Protein 7TAL (pdb70)

Structure (mmCIF, N/CA/C/O backbone):
data_7TAL
#
_entry.id   7TAL
#
_cell.length_a   40.142
_cell.length_b   50.768
_cell.length_c   87.263
_cell.angle_alpha   90.000
_cell.angle_beta   90.000
_cell.angle_gamma   90.000
#
_symmetry.space_group_name_H-M   'P 21 21 21'
#
loop_
_entity.id
_entity.type
_entity.pdbx_description
1 polymer 'D4_deltaDARP LOV2-DARPin fusion'
2 non-polymer 'FLAVIN MONONUCLEOTIDE'
3 non-polymer 'MAGNESIUM ION'
4 water water
#
loop_
_atom_site.group_PDB
_atom_site.id
_atom_site.type_symbol
_atom_site.label_atom_id
_atom_site.label_alt_id
_atom_site.label_comp_id
_atom_site.label_asym_id
_atom_site.label_entity_id
_atom_site.label_seq_id
_atom_site.pdbx_PDB_ins_code
_atom_site.Cartn_x
_atom_site.Cartn_y
_atom_site.Cartn_z
_atom_site.occupancy
_atom_site.B_iso_or_equiv
_atom_site.auth_seq_id
_atom_site.auth_comp_id
_atom_site.auth_asym_id
_atom_site.auth_atom_id
_atom_site.pdbx_PDB_model_num
ATOM 1 N N . GLY A 1 1 ? -21.401 7.507 14.010 1.00 71.47 398 GLY A N 1
ATOM 2 C CA . GLY A 1 1 ? -20.423 6.607 14.716 1.00 81.41 398 GLY A CA 1
ATOM 3 C C . GLY A 1 1 ? -19.049 6.597 14.044 1.00 57.71 398 GLY A C 1
ATOM 4 O O . GLY A 1 1 ? -18.883 7.118 12.938 1.00 39.79 398 GLY A O 1
ATOM 5 N N . PRO A 1 2 ? -18.020 6.011 14.701 1.00 49.53 399 PRO A N 1
ATOM 6 C CA . PRO A 1 2 ? -16.692 5.852 14.103 1.00 39.22 399 PRO A CA 1
ATOM 7 C C . PRO A 1 2 ? -16.755 4.883 12.914 1.00 33.92 399 PRO A C 1
ATOM 8 O O . PRO A 1 2 ? -15.874 4.957 12.077 1.00 36.21 399 PRO A O 1
ATOM 12 N N . GLY A 1 3 ? -17.802 4.038 12.886 1.00 31.36 400 GLY A N 1
ATOM 13 C CA . GLY A 1 3 ? -18.050 3.033 11.837 1.00 35.85 400 GLY A CA 1
ATOM 14 C C . GLY A 1 3 ? -19.006 3.481 10.742 1.00 34.62 400 GLY A C 1
ATOM 15 O O . GLY A 1 3 ? -19.223 2.701 9.815 1.00 29.04 400 GLY A O 1
ATOM 16 N N . SER A 1 4 ? -19.534 4.702 10.765 1.00 29.65 401 SER A N 1
ATOM 17 C CA . SER A 1 4 ? -20.617 5.148 9.843 1.00 30.77 401 SER A CA 1
ATOM 18 C C . SER A 1 4 ? -20.128 5.108 8.384 1.00 27.27 401 SER A C 1
ATOM 19 O O . SER A 1 4 ? -20.915 4.677 7.433 1.00 25.20 401 SER A O 1
ATOM 22 N N . GLY A 1 5 ? -18.858 5.489 8.173 1.00 24.57 402 GLY A N 1
ATOM 23 C CA . GLY A 1 5 ? -18.277 5.451 6.824 1.00 23.50 402 GLY A CA 1
ATOM 24 C C . GLY A 1 5 ? -18.228 4.024 6.279 1.00 15.49 402 GLY A C 1
ATOM 25 O O . GLY A 1 5 ? -18.539 3.781 5.114 1.00 19.03 402 GLY A O 1
ATOM 26 N N . PHE A 1 6 ? -17.844 3.071 7.094 0.50 13.01 403 PHE A N 1
ATOM 27 C CA . PHE A 1 6 ? -17.784 1.632 6.737 0.50 12.80 403 PHE A CA 1
ATOM 28 C C . PHE A 1 6 ? -19.182 1.050 6.479 0.50 16.54 403 PHE A C 1
ATOM 29 O O . PHE A 1 6 ? -19.354 0.396 5.394 0.50 17.19 403 PHE A O 1
ATOM 37 N N A LEU A 1 7 ? -17.502 2.866 7.981 0.50 32.81 404 LEU A N 1
ATOM 38 N N B LEU A 1 7 ? -20.065 1.539 7.298 0.50 16.49 404 LEU A N 1
ATOM 39 C CA A LEU A 1 7 ? -17.262 1.637 7.187 0.50 25.00 404 LEU A CA 1
ATOM 40 C CA B LEU A 1 7 ? -21.479 1.095 7.042 0.50 17.07 404 LEU A CA 1
ATOM 41 C C A LEU A 1 7 ? -18.565 0.896 6.920 0.50 26.28 404 LEU A C 1
ATOM 42 C C B LEU A 1 7 ? -22.007 1.712 5.739 0.50 16.72 404 LEU A C 1
ATOM 43 O O A LEU A 1 7 ? -18.869 0.535 5.745 0.50 23.93 404 LEU A O 1
ATOM 44 O O B LEU A 1 7 ? -22.727 1.006 5.012 0.50 16.38 404 LEU A O 1
ATOM 53 N N A ALA A 1 8 ? -19.321 0.666 7.987 0.50 27.83 405 ALA A N 1
ATOM 54 N N B ALA A 1 8 ? -21.753 3.000 5.472 0.50 17.29 405 ALA A N 1
ATOM 55 C CA A ALA A 1 8 ? -20.491 -0.228 7.957 0.50 26.46 405 ALA A CA 1
ATOM 56 C CA B ALA A 1 8 ? -22.215 3.626 4.199 0.50 18.78 405 ALA A CA 1
ATOM 57 C C A ALA A 1 8 ? -20.890 -0.385 6.489 0.50 18.18 405 ALA A C 1
ATOM 58 C C B ALA A 1 8 ? -21.677 2.858 2.979 0.50 15.36 405 ALA A C 1
ATOM 59 O O A ALA A 1 8 ? -20.736 -1.474 5.981 0.50 19.53 405 ALA A O 1
ATOM 60 O O B ALA A 1 8 ? -22.375 2.779 1.953 0.50 17.60 405 ALA A O 1
ATOM 63 N N A ALA A 1 9 ? -21.342 0.691 5.817 0.50 19.17 406 ALA A N 1
ATOM 64 N N B ALA A 1 9 ? -20.453 2.314 3.069 0.50 14.23 406 ALA A N 1
ATOM 65 C CA A ALA A 1 9 ? -21.895 0.608 4.446 0.50 20.26 406 ALA A CA 1
ATOM 66 C CA B ALA A 1 9 ? -19.813 1.546 1.984 0.50 14.49 406 ALA A CA 1
ATOM 67 C C A ALA A 1 9 ? -20.890 -0.072 3.522 0.50 16.97 406 ALA A C 1
ATOM 68 C C B ALA A 1 9 ? -20.299 0.090 1.969 0.50 15.50 406 ALA A C 1
ATOM 69 O O A ALA A 1 9 ? -21.303 -0.962 2.779 0.50 20.61 406 ALA A O 1
ATOM 70 O O B ALA A 1 9 ? -19.821 -0.651 1.097 0.50 15.35 406 ALA A O 1
ATOM 73 N N A ALA A 1 10 ? -19.620 0.350 3.557 0.50 16.03 407 ALA A N 1
ATOM 74 N N B ALA A 1 10 ? -21.185 -0.307 2.890 0.50 15.00 407 ALA A N 1
ATOM 75 C CA A ALA A 1 10 ? -18.542 -0.169 2.679 0.50 17.31 407 ALA A CA 1
ATOM 76 C CA B ALA A 1 10 ? -21.717 -1.698 2.995 0.50 15.40 407 ALA A CA 1
ATOM 77 C C A ALA A 1 10 ? -18.179 -1.590 3.085 0.50 19.53 407 ALA A C 1
ATOM 78 C C B ALA A 1 10 ? -20.562 -2.702 3.191 0.50 11.74 407 ALA A C 1
ATOM 79 O O A ALA A 1 10 ? -17.832 -2.365 2.201 0.50 21.49 407 ALA A O 1
ATOM 80 O O B ALA A 1 10 ? -20.623 -3.874 2.739 0.50 12.61 407 ALA A O 1
ATOM 83 N N A LEU A 1 11 ? -18.197 -1.908 4.387 0.50 15.14 408 LEU A N 1
ATOM 84 N N B LEU A 1 11 ? -19.518 -2.314 3.907 0.50 10.36 408 LEU A N 1
ATOM 85 C CA A LEU A 1 11 ? -17.577 -3.184 4.844 0.50 14.91 408 LEU A CA 1
ATOM 86 C CA B LEU A 1 11 ? -18.356 -3.230 3.963 0.50 11.06 408 LEU A CA 1
ATOM 87 C C A LEU A 1 11 ? -18.561 -4.389 5.014 0.50 13.66 408 LEU A C 1
ATOM 88 C C B LEU A 1 11 ? -18.718 -4.441 4.793 0.50 11.15 408 LEU A C 1
ATOM 89 O O A LEU A 1 11 ? -18.128 -5.516 4.841 0.50 13.98 408 LEU A O 1
ATOM 90 O O B LEU A 1 11 ? -18.044 -5.469 4.790 0.50 10.89 408 LEU A O 1
ATOM 99 N N . GLU A 1 12 ? -19.792 -4.310 5.533 1.00 12.25 409 GLU A N 1
ATOM 100 C CA . GLU A 1 12 ? -20.225 -5.479 6.419 1.00 13.44 409 GLU A CA 1
ATOM 101 C C . GLU A 1 12 ? -20.704 -6.680 5.624 1.00 13.69 409 GLU A C 1
ATOM 102 O O . GLU A 1 12 ? -20.872 -7.789 6.266 1.00 17.97 409 GLU A O 1
ATOM 108 N N . ARG A 1 13 ? -20.966 -6.453 4.324 1.00 16.04 410 ARG A N 1
ATOM 109 C CA . ARG A 1 13 ? -21.392 -7.481 3.402 1.00 16.97 410 ARG A CA 1
ATOM 110 C C . ARG A 1 13 ? -20.244 -8.212 2.715 1.00 15.85 410 ARG A C 1
ATOM 111 O O . ARG A 1 13 ? -20.529 -9.215 1.959 1.00 20.56 410 ARG A O 1
ATOM 119 N N . ILE A 1 14 ? -19.002 -7.826 2.945 1.00 15.23 411 ILE A N 1
ATOM 120 C CA . ILE A 1 14 ? -17.826 -8.645 2.547 1.00 14.78 411 ILE A CA 1
ATOM 121 C C . ILE A 1 14 ? -17.879 -9.930 3.325 1.00 14.99 411 ILE A C 1
ATOM 122 O O . ILE A 1 14 ? -17.932 -9.833 4.561 1.00 15.52 411 ILE A O 1
ATOM 127 N N . GLU A 1 15 ? -17.887 -11.064 2.634 1.00 15.56 412 GLU A N 1
ATOM 128 C CA . GLU A 1 15 ? -18.185 -12.351 3.266 1.00 16.11 412 GLU A CA 1
ATOM 129 C C . GLU A 1 15 ? -16.854 -12.868 3.749 1.00 15.16 412 GLU A C 1
ATOM 130 O O . GLU A 1 15 ? -16.311 -13.864 3.217 1.00 15.14 412 GLU A O 1
ATOM 136 N N . LYS A 1 16 ? -16.316 -12.201 4.753 1.00 12.95 413 LYS A N 1
ATOM 137 C CA . LYS A 1 16 ? -15.089 -12.596 5.456 1.00 12.65 413 LYS A CA 1
ATOM 138 C C . LYS A 1 16 ? -15.341 -12.320 6.917 1.00 10.94 413 LYS A C 1
ATOM 139 O O . LYS A 1 16 ? -16.141 -11.439 7.231 1.00 13.33 413 LYS A O 1
ATOM 145 N N . ASN A 1 17 ? -14.571 -12.946 7.806 1.00 10.53 414 ASN A N 1
ATOM 146 C CA . ASN A 1 17 ? -14.683 -12.658 9.256 1.00 12.92 414 ASN A CA 1
ATOM 147 C C . ASN A 1 17 ? -13.705 -11.571 9.643 1.00 13.24 414 ASN A C 1
ATOM 148 O O . ASN A 1 17 ? -12.489 -11.766 9.483 1.00 14.12 414 ASN A O 1
ATOM 153 N N . PHE A 1 18 ? -14.199 -10.410 10.007 1.00 12.87 415 PHE A N 1
ATOM 154 C CA . PHE A 1 18 ? -13.294 -9.337 10.434 1.00 12.16 415 PHE A CA 1
ATOM 155 C C . PHE A 1 18 ? -14.016 -8.366 11.344 1.00 13.14 415 PHE A C 1
ATOM 156 O O . PHE A 1 18 ? -15.278 -8.294 11.336 1.00 13.04 415 PHE A O 1
ATOM 164 N N . VAL A 1 19 ? -13.223 -7.615 12.112 1.00 12.82 416 VAL A N 1
ATOM 165 C CA . VAL A 1 19 ? -13.671 -6.442 12.873 1.00 12.75 416 VAL A CA 1
ATOM 166 C C . VAL A 1 19 ? -12.703 -5.308 12.578 1.00 12.43 416 VAL A C 1
ATOM 167 O O . VAL A 1 19 ? -11.529 -5.537 12.140 1.00 14.33 416 VAL A O 1
ATOM 171 N N A ILE A 1 20 ? -13.155 -4.053 12.762 0.43 12.24 417 ILE A N 1
ATOM 172 N N B ILE A 1 20 ? -13.176 -4.128 12.890 0.57 13.73 417 ILE A N 1
ATOM 173 C CA A ILE A 1 20 ? -12.333 -2.800 12.697 0.43 10.75 417 ILE A CA 1
ATOM 174 C CA B ILE A 1 20 ? -12.358 -2.905 12.843 0.57 13.45 417 ILE A CA 1
ATOM 175 C C A ILE A 1 20 ? -12.447 -2.121 14.066 0.43 10.55 417 ILE A C 1
ATOM 176 C C B ILE A 1 20 ? -12.466 -2.366 14.249 0.57 13.83 417 ILE A C 1
ATOM 177 O O A ILE A 1 20 ? -13.575 -1.842 14.498 0.43 8.42 417 ILE A O 1
ATOM 178 O O B ILE A 1 20 ? -13.593 -2.462 14.854 0.57 12.30 417 ILE A O 1
ATOM 187 N N . THR A 1 21 ? -11.331 -1.921 14.766 1.00 11.51 418 THR A N 1
ATOM 188 C CA . THR A 1 21 ? -11.315 -1.270 16.080 1.00 12.67 418 THR A CA 1
ATOM 189 C C . THR A 1 21 ? -10.747 0.134 15.921 1.00 11.55 418 THR A C 1
ATOM 190 O O . THR A 1 21 ? -10.067 0.428 14.938 1.00 12.97 418 THR A O 1
ATOM 194 N N . ASP A 1 22 ? -11.086 0.988 16.912 1.00 13.10 419 ASP A N 1
ATOM 195 C CA . ASP A 1 22 ? -10.650 2.384 16.945 1.00 14.03 419 ASP A CA 1
ATOM 196 C C . ASP A 1 22 ? -9.744 2.604 18.153 1.00 12.98 419 ASP A C 1
ATOM 197 O O . ASP A 1 22 ? -10.235 2.737 19.291 1.00 14.95 419 ASP A O 1
ATOM 202 N N . PRO A 1 23 ? -8.416 2.579 17.910 1.00 14.08 420 PRO A N 1
ATOM 203 C CA . PRO A 1 23 ? -7.484 2.691 19.039 1.00 16.74 420 PRO A CA 1
ATOM 204 C C . PRO A 1 23 ? -7.429 4.103 19.647 1.00 20.54 420 PRO A C 1
ATOM 205 O O . PRO A 1 23 ? -6.738 4.295 20.619 1.00 21.84 420 PRO A O 1
ATOM 209 N N . ARG A 1 24 ? -8.136 5.048 19.049 1.00 19.60 421 ARG A N 1
ATOM 210 C CA . ARG A 1 24 ? -8.154 6.450 19.523 1.00 22.22 421 ARG A CA 1
ATOM 211 C C . ARG A 1 24 ? -9.329 6.634 20.493 1.00 25.69 421 ARG A C 1
ATOM 212 O O . ARG A 1 24 ? -9.509 7.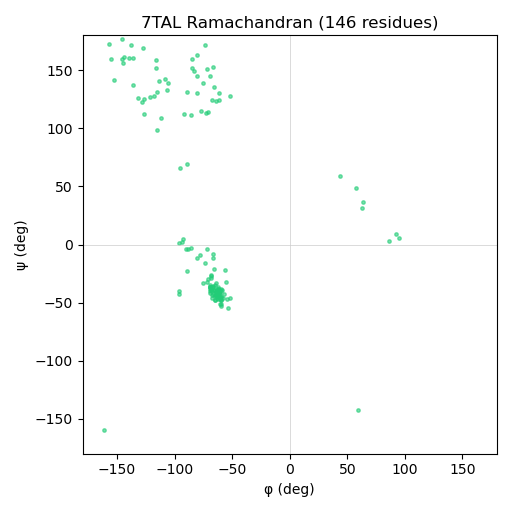752 20.957 1.00 34.30 421 ARG A O 1
ATOM 220 N N . LEU A 1 25 ? -10.070 5.582 20.840 1.00 21.15 422 LEU A N 1
ATOM 221 C CA . LEU A 1 25 ? -11.131 5.569 21.868 1.00 21.20 422 LEU A CA 1
ATOM 222 C C . LEU A 1 25 ? -10.759 4.644 23.023 1.00 21.46 422 LEU A C 1
ATOM 223 O O . LEU A 1 25 ? -9.990 3.707 22.844 1.00 19.85 422 LEU A O 1
ATOM 228 N N . PRO A 1 26 ? -11.359 4.815 24.225 1.00 26.61 423 PRO A N 1
ATOM 229 C CA . PRO A 1 26 ? -11.017 3.936 25.334 1.00 30.44 423 PRO A CA 1
ATOM 230 C C . PRO A 1 26 ? -11.108 2.437 25.029 1.00 27.37 423 PRO A C 1
ATOM 231 O O . PRO A 1 26 ? -12.206 1.930 24.788 1.00 22.74 423 PRO A O 1
ATOM 235 N N . ASP A 1 27 ? -9.996 1.779 25.350 1.00 20.24 424 ASP A N 1
ATOM 236 C CA . ASP A 1 27 ? -9.925 0.312 25.333 1.00 17.19 424 ASP A CA 1
ATOM 237 C C . ASP A 1 27 ? -10.159 -0.176 23.898 1.00 14.74 424 ASP A C 1
ATOM 238 O O . ASP A 1 27 ? -10.522 -1.350 23.783 1.00 15.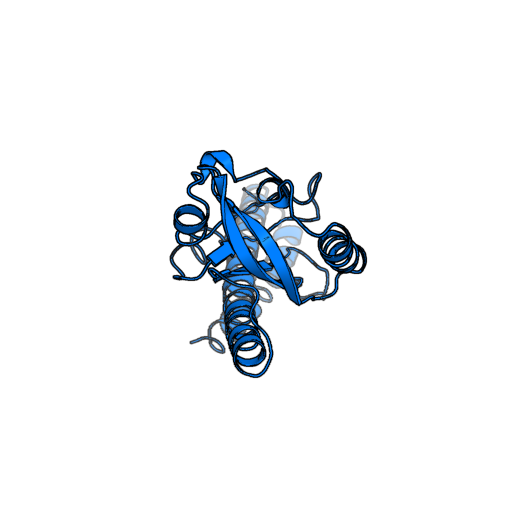76 424 ASP A O 1
ATOM 243 N N . ASN A 1 28 ? -9.765 0.577 22.859 1.00 14.70 425 ASN A N 1
ATOM 244 C CA . ASN A 1 28 ? -9.684 0.072 21.439 1.00 13.70 425 ASN A CA 1
ATOM 245 C C . ASN A 1 28 ? -10.913 -0.768 21.081 1.00 13.58 425 ASN A C 1
ATOM 246 O O . ASN A 1 28 ? -10.797 -1.959 20.745 1.00 14.42 425 ASN A O 1
ATOM 251 N N . PRO A 1 29 ? -12.121 -0.191 21.174 1.00 13.77 426 PRO A N 1
ATOM 252 C CA . PRO A 1 29 ? -13.353 -0.945 20.961 1.00 14.43 426 PRO A CA 1
ATOM 253 C C . PRO A 1 29 ? -13.533 -1.302 19.480 1.00 11.19 426 PRO A C 1
ATOM 254 O O . PRO A 1 29 ? -13.142 -0.594 18.582 1.00 12.14 426 PRO A O 1
ATOM 258 N N . ILE A 1 30 ? -14.212 -2.422 19.313 1.00 12.34 427 ILE A N 1
ATOM 259 C CA . ILE A 1 30 ? -14.777 -2.762 17.982 1.00 12.71 427 ILE A CA 1
ATOM 260 C C . ILE A 1 30 ? -15.776 -1.684 17.568 1.00 12.76 427 ILE A C 1
ATOM 261 O O . ILE A 1 30 ? -16.715 -1.474 18.348 1.00 13.92 427 ILE A O 1
ATOM 266 N N . ILE A 1 31 ? -15.559 -1.074 16.392 1.00 12.19 428 ILE A N 1
ATOM 267 C CA . ILE A 1 31 ? -16.501 -0.074 15.842 1.00 13.01 428 ILE A CA 1
ATOM 268 C C . ILE A 1 31 ? -17.197 -0.615 14.591 1.00 13.39 428 ILE A C 1
ATOM 269 O O . ILE A 1 31 ? -18.127 0.084 14.090 1.00 15.74 428 ILE A O 1
ATOM 274 N N A PHE A 1 32 ? -16.717 -1.728 14.038 0.50 12.41 429 PHE A N 1
ATOM 275 N N B PHE A 1 32 ? -16.856 -1.824 14.139 0.50 11.74 429 PHE A N 1
ATOM 276 C CA A PHE A 1 32 ? -17.466 -2.442 12.985 0.50 14.16 429 PHE A CA 1
ATOM 277 C CA B PHE A 1 32 ? -17.420 -2.343 12.868 0.50 13.21 429 PHE A CA 1
ATOM 278 C C A PHE A 1 32 ? -17.180 -3.921 13.119 0.50 12.95 429 PHE A C 1
ATOM 279 C C B PHE A 1 32 ? -17.163 -3.850 12.923 0.50 12.59 429 PHE A C 1
ATOM 280 O O A PHE A 1 32 ? -16.022 -4.372 13.396 0.50 12.64 429 PHE A O 1
ATOM 281 O O B PHE A 1 32 ? -16.009 -4.243 13.178 0.50 11.88 429 PHE A O 1
ATOM 296 N N . ALA A 1 33 ? -18.181 -4.690 12.753 1.00 17.27 430 ALA A N 1
ATOM 297 C CA . ALA A 1 33 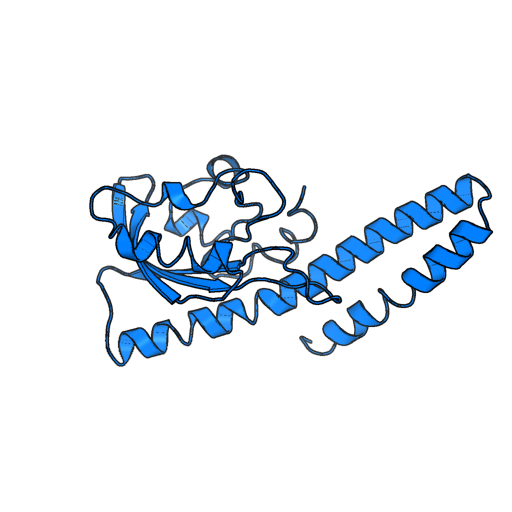? -18.004 -6.130 12.680 1.00 16.96 430 ALA A CA 1
ATOM 298 C C . ALA A 1 33 ? -18.719 -6.666 11.447 1.00 18.36 430 ALA A C 1
ATOM 299 O O . ALA A 1 33 ? -19.858 -6.227 11.136 1.00 25.11 430 ALA A O 1
ATOM 301 N N . SER A 1 34 ? -18.051 -7.533 10.671 1.00 16.99 431 SER A N 1
ATOM 302 C CA . SER A 1 34 ? -18.706 -8.089 9.469 1.00 15.64 431 SER A CA 1
ATOM 303 C C . SER A 1 34 ? -19.872 -8.974 9.861 1.00 16.86 431 SER A C 1
ATOM 304 O O . SER A 1 34 ? -19.854 -9.588 10.886 1.00 14.68 431 SER A O 1
ATOM 307 N N . ASP A 1 35 ? -20.861 -9.089 8.980 1.00 15.70 432 ASP A N 1
ATOM 308 C CA . ASP A 1 35 ? -21.946 -10.082 9.200 1.00 17.16 432 ASP A CA 1
ATOM 309 C C . ASP A 1 35 ? -21.349 -11.452 9.464 1.00 15.02 432 ASP A C 1
ATOM 310 O O . ASP A 1 35 ? -21.824 -12.228 10.335 1.00 16.49 432 ASP A O 1
ATOM 315 N N A SER A 1 36 ? -20.331 -11.847 8.711 0.50 14.76 433 SER A N 1
ATOM 316 N N B SER A 1 36 ? -20.320 -11.830 8.721 0.50 14.88 433 SER A N 1
ATOM 317 C CA A SER A 1 36 ? -19.781 -13.204 8.921 0.50 14.77 433 SER A CA 1
ATOM 318 C CA B SER A 1 36 ? -19.745 -13.176 8.916 0.50 15.16 433 SER A CA 1
ATOM 319 C C A SER A 1 36 ? -19.195 -13.388 10.330 0.50 17.39 433 SER A C 1
ATOM 320 C C B SER A 1 36 ? -19.180 -13.389 10.326 0.50 17.82 433 SER A C 1
ATOM 321 O O A SER A 1 36 ? -19.298 -14.459 10.905 0.50 17.00 433 SER A O 1
ATOM 322 O O B SER A 1 36 ? -19.237 -14.482 10.875 0.50 17.05 433 SER A O 1
ATOM 327 N N . PHE A 1 37 ? -18.484 -12.401 10.851 1.00 16.34 434 PHE A N 1
ATOM 328 C CA . PHE A 1 37 ? -17.966 -12.468 12.245 1.00 17.45 434 PHE A CA 1
ATOM 329 C C . PHE A 1 37 ? -19.060 -12.790 13.274 1.00 16.51 434 PHE A C 1
ATOM 330 O O . PHE A 1 37 ? -18.838 -13.576 14.204 1.00 15.18 434 PHE A O 1
ATOM 338 N N . LEU A 1 38 ? -20.198 -12.117 13.165 1.00 17.17 435 LEU A N 1
ATOM 339 C CA . LEU A 1 38 ? -21.290 -12.354 14.125 1.00 16.23 435 LEU A CA 1
ATOM 340 C C . LEU A 1 38 ? -21.787 -13.805 14.018 1.00 15.65 435 LEU A C 1
ATOM 341 O O . LEU A 1 38 ? -22.112 -14.376 15.022 1.00 16.12 435 LEU A O 1
ATOM 346 N N . GLN A 1 39 ? -21.857 -14.360 12.816 1.00 15.63 436 GLN A N 1
ATOM 347 C CA . GLN A 1 39 ? -22.323 -15.759 12.670 1.00 18.55 436 GLN A CA 1
ATOM 348 C C . GLN A 1 39 ? -21.293 -16.716 13.293 1.00 20.69 436 GLN A C 1
ATOM 349 O O . GLN A 1 39 ? -21.703 -17.653 13.950 1.00 20.63 436 GLN A O 1
ATOM 355 N N . LEU A 1 40 ? -20.002 -16.494 13.045 1.00 19.30 437 LEU A N 1
ATOM 356 C CA . LEU A 1 40 ? -18.897 -17.280 13.652 1.00 23.68 437 LEU A CA 1
ATOM 357 C C . LEU A 1 40 ? -19.031 -17.282 15.184 1.00 24.34 437 LEU A C 1
ATOM 358 O O . LEU A 1 40 ? -19.057 -18.360 15.838 1.00 24.27 437 LEU A O 1
ATOM 363 N N . THR A 1 41 ? -19.110 -16.102 15.769 1.00 19.23 438 THR A N 1
ATOM 364 C CA . THR A 1 41 ? -18.938 -15.963 17.238 1.00 19.57 438 THR A CA 1
ATOM 365 C C . THR A 1 41 ? -20.257 -16.177 17.984 1.00 17.24 438 THR A C 1
ATOM 366 O O . THR A 1 41 ? -20.244 -16.476 19.199 1.00 18.24 438 THR A O 1
ATOM 370 N N A GLU A 1 42 ? -21.329 -15.966 17.207 0.50 16.36 439 GLU A N 1
ATOM 371 N N B GLU A 1 42 ? -21.400 -16.127 17.297 0.50 17.82 439 GLU A N 1
ATOM 372 C CA A GLU A 1 42 ? -22.769 -16.116 17.552 0.50 15.69 439 GLU A CA 1
ATOM 373 C CA B GLU A 1 42 ? -22.769 -16.250 17.892 0.50 18.83 439 GLU A CA 1
ATOM 374 C C A GLU A 1 42 ? -23.232 -14.988 18.485 0.50 17.43 439 GLU A C 1
ATOM 375 C C B GLU A 1 42 ? -23.109 -15.075 18.812 0.50 18.93 439 GLU A C 1
ATOM 376 O O A GLU A 1 42 ? -24.344 -15.071 19.016 0.50 14.85 439 GLU A O 1
ATOM 377 O O B GLU A 1 42 ? -24.008 -15.282 19.715 0.50 16.56 439 GLU A O 1
ATOM 388 N N . TYR A 1 43 ? -22.460 -13.910 18.613 1.00 17.40 440 TYR A N 1
ATOM 389 C CA . TYR A 1 43 ? -22.905 -12.643 19.230 1.00 18.17 440 TYR A CA 1
ATOM 390 C C . TYR A 1 43 ? -23.625 -11.776 18.193 1.00 17.31 440 TYR A C 1
ATOM 391 O O . TYR A 1 43 ? -23.391 -11.832 16.981 1.00 19.14 440 TYR A O 1
ATOM 400 N N . SER A 1 44 ? -24.496 -10.888 18.679 1.00 20.70 441 SER A N 1
ATOM 401 C CA . SER A 1 44 ? -25.216 -9.889 17.861 1.00 21.47 441 SER A CA 1
ATOM 402 C C . SER A 1 44 ? -24.333 -8.646 17.678 1.00 18.98 441 SER A C 1
ATOM 403 O O . SER A 1 44 ? -23.425 -8.385 18.542 1.00 20.28 441 SER A O 1
ATOM 406 N N . ARG A 1 45 ? -24.624 -7.851 16.654 1.00 18.57 442 ARG A N 1
ATOM 407 C CA . ARG A 1 45 ? -23.868 -6.599 16.443 1.00 19.81 442 ARG A CA 1
ATOM 408 C C . ARG A 1 45 ? -24.003 -5.754 17.706 1.00 19.44 442 ARG A C 1
ATOM 409 O O . ARG A 1 45 ? -23.056 -5.137 18.088 1.00 19.55 442 ARG A O 1
ATOM 417 N N . GLU A 1 46 ? -25.194 -5.667 18.310 1.00 18.93 443 GLU A N 1
ATOM 418 C CA . GLU A 1 46 ? -25.380 -4.745 19.451 1.00 18.51 443 GLU A CA 1
ATOM 419 C C . GLU A 1 46 ? -24.600 -5.210 20.682 1.00 19.25 443 GLU A C 1
ATOM 420 O O . GLU A 1 46 ? -24.179 -4.362 21.464 1.00 22.15 443 GLU A O 1
ATOM 426 N N . GLU A 1 47 ? -24.369 -6.510 20.840 1.00 19.29 444 GLU A N 1
ATOM 427 C CA . GLU A 1 47 ? -23.569 -7.066 21.961 1.00 21.11 444 GLU A CA 1
ATOM 428 C C . GLU A 1 47 ? -22.088 -6.717 21.774 1.00 19.92 444 GLU A C 1
ATOM 429 O O . GLU A 1 47 ? -21.378 -6.646 22.790 1.00 24.09 444 GLU A O 1
ATOM 435 N N . ILE A 1 48 ? -21.628 -6.573 20.525 1.00 18.27 445 ILE A N 1
ATOM 436 C CA . ILE A 1 48 ? -20.176 -6.426 20.184 1.00 19.17 445 ILE A CA 1
ATOM 437 C C . ILE A 1 48 ? -19.766 -4.960 20.033 1.00 15.09 445 ILE A C 1
ATOM 438 O O . ILE A 1 48 ? -18.646 -4.593 20.449 1.00 14.71 445 ILE A O 1
ATOM 443 N N . LEU A 1 49 ? -20.556 -4.106 19.376 1.00 13.93 446 LEU A N 1
ATOM 444 C CA . LEU A 1 49 ? -20.039 -2.776 19.014 1.00 14.36 446 LEU A CA 1
ATOM 445 C C . LEU A 1 49 ? -19.796 -1.993 20.304 1.00 15.55 446 LEU A C 1
ATOM 446 O O . LEU A 1 49 ? -20.685 -1.984 21.192 1.00 16.22 446 LEU A O 1
ATOM 451 N N . GLY A 1 50 ? -18.655 -1.331 20.357 1.00 13.87 447 GLY A N 1
ATOM 452 C CA . GLY A 1 50 ? -18.243 -0.549 21.522 1.00 16.61 447 GLY A CA 1
ATOM 453 C C . GLY A 1 50 ? -17.531 -1.388 22.568 1.00 18.29 447 GLY A C 1
ATOM 454 O O . GLY A 1 50 ? -17.210 -0.826 23.612 1.00 21.46 447 GLY A O 1
ATOM 455 N N . ARG A 1 51 ? -17.282 -2.666 22.351 1.00 16.96 448 ARG A N 1
ATOM 456 C CA . ARG A 1 51 ? -16.534 -3.508 23.330 1.00 17.06 448 ARG A CA 1
ATOM 457 C C . ARG A 1 51 ? -15.201 -3.992 22.688 1.00 14.25 448 ARG A C 1
ATOM 458 O O . ARG A 1 51 ? -15.053 -4.118 21.430 1.00 13.71 448 ARG A O 1
ATOM 466 N N . ASN A 1 52 ? -14.205 -4.229 23.514 1.00 13.98 449 ASN A N 1
ATOM 467 C CA . ASN A 1 52 ? -12.917 -4.810 23.115 1.00 13.24 449 ASN A CA 1
ATOM 468 C C . ASN A 1 52 ? -13.144 -6.266 22.721 1.00 12.37 449 ASN A C 1
ATOM 469 O O . ASN A 1 52 ? -13.937 -6.958 23.304 1.00 15.41 449 ASN A O 1
ATOM 474 N N . ALA A 1 53 ? -12.378 -6.693 21.719 1.00 11.98 450 ALA A N 1
ATOM 475 C CA . ALA A 1 53 ? -12.473 -8.085 21.183 1.00 11.54 450 ALA A CA 1
ATOM 476 C C . ALA A 1 53 ? -12.037 -9.178 22.158 1.00 13.04 450 ALA A C 1
ATOM 477 O O . ALA A 1 53 ? -12.208 -10.362 21.851 1.00 12.46 450 ALA A O 1
ATOM 479 N N . ARG A 1 54 ? -11.457 -8.829 23.321 1.00 12.36 451 ARG A N 1
ATOM 480 C CA . ARG A 1 54 ? -10.877 -9.855 24.196 1.00 12.34 451 ARG A CA 1
ATOM 481 C C . ARG A 1 54 ? -11.934 -10.788 24.786 1.00 12.29 451 ARG A C 1
ATOM 482 O O . ARG A 1 54 ? -11.552 -11.802 25.346 1.00 13.61 451 ARG A O 1
ATOM 490 N N . PHE A 1 55 ? -13.226 -10.440 24.657 1.00 13.72 452 PHE A N 1
ATOM 491 C CA . PHE A 1 55 ? -14.330 -11.287 25.148 1.00 14.23 452 PHE A CA 1
ATOM 492 C C . PHE A 1 55 ? -14.268 -12.705 24.528 1.00 14.12 452 PHE A C 1
ATOM 493 O O . PHE A 1 55 ? -14.846 -13.612 25.079 1.00 16.68 452 PHE A O 1
ATOM 501 N N . LEU A 1 56 ? -13.609 -12.880 23.391 1.00 12.77 453 LEU A N 1
ATOM 502 C CA . LEU A 1 56 ? -13.547 -14.184 22.709 1.00 13.38 453 LEU A CA 1
ATOM 503 C C . LEU A 1 56 ? -12.620 -15.150 23.458 1.00 12.73 453 LEU A C 1
ATOM 504 O O . LEU A 1 56 ? -12.663 -16.349 23.233 1.00 13.11 453 LEU A O 1
ATOM 509 N N . GLN A 1 57 ? -11.769 -14.666 24.358 1.00 13.00 454 GLN A N 1
ATOM 510 C CA . GLN A 1 57 ? -10.775 -15.510 25.005 1.00 12.19 454 GLN A CA 1
ATOM 511 C C . GLN A 1 57 ? -11.434 -16.286 26.149 1.00 13.51 454 GLN A C 1
ATOM 512 O O . GLN A 1 57 ? -12.532 -15.918 26.629 1.00 15.68 454 GLN A O 1
ATOM 518 N N . GLY A 1 58 ? -10.778 -17.339 26.619 1.00 12.87 455 GLY A N 1
ATOM 519 C CA . GLY A 1 58 ? -11.298 -18.185 27.701 1.00 14.03 455 GLY A CA 1
ATOM 520 C C . GLY A 1 58 ? -10.197 -19.009 28.358 1.00 15.43 455 GLY A C 1
ATOM 521 O O . GLY A 1 58 ? -8.994 -18.727 28.274 1.00 14.99 455 GLY A O 1
ATOM 522 N N . PRO A 1 59 ? -10.601 -20.098 29.030 1.00 18.18 456 PRO A N 1
ATOM 523 C CA . PRO A 1 59 ? -9.696 -20.766 29.944 1.00 18.73 456 PRO A CA 1
ATOM 524 C C . PRO A 1 59 ? -8.425 -21.355 29.340 1.00 17.22 456 PRO A C 1
ATOM 525 O O . PRO A 1 59 ? -7.403 -21.293 29.975 1.00 17.75 456 PRO A O 1
ATOM 529 N N . GLU A 1 60 ? -8.480 -21.903 28.132 1.00 15.31 457 GLU A N 1
ATOM 530 C CA . GLU A 1 60 ? -7.271 -22.522 27.530 1.00 15.07 457 GLU A CA 1
ATOM 531 C C . GLU A 1 60 ? -6.502 -21.537 26.647 1.00 13.58 457 GLU A C 1
ATOM 532 O O . GLU A 1 60 ? -5.450 -21.955 26.116 1.00 15.11 457 GLU A O 1
ATOM 538 N N . THR A 1 61 ? -6.939 -20.287 26.539 1.00 13.23 458 THR A N 1
ATOM 539 C CA . THR A 1 61 ? -6.221 -19.328 25.676 1.00 13.19 458 THR A CA 1
ATOM 540 C C . THR A 1 61 ? -4.798 -19.140 26.166 1.00 13.14 458 THR A C 1
ATOM 541 O O . THR A 1 61 ? -4.620 -18.840 27.348 1.00 15.18 458 THR A O 1
ATOM 545 N N . ASP A 1 62 ? -3.815 -19.235 25.284 1.00 12.63 459 ASP A N 1
ATOM 546 C CA . ASP A 1 62 ? -2.385 -19.031 25.615 1.00 12.65 459 ASP A CA 1
ATOM 547 C C . ASP A 1 62 ? -2.150 -17.532 25.849 1.00 13.09 459 ASP A C 1
ATOM 548 O O . ASP A 1 62 ? -2.217 -16.682 24.934 1.00 11.74 459 ASP A O 1
ATOM 553 N N . ARG A 1 63 ? -1.830 -17.193 27.092 1.00 12.26 460 ARG A N 1
ATOM 554 C CA . ARG A 1 63 ? -1.663 -15.786 27.489 1.00 13.59 460 ARG A CA 1
ATOM 555 C C . ARG A 1 63 ? -0.432 -15.180 26.837 1.00 13.01 460 ARG A C 1
ATOM 556 O O . ARG A 1 63 ? -0.443 -13.994 26.596 1.00 12.50 460 ARG A O 1
ATOM 564 N N . ALA A 1 64 ? 0.588 -15.957 26.498 1.00 11.92 461 ALA A N 1
ATOM 565 C CA . ALA A 1 64 ? 1.758 -15.439 25.792 1.00 12.22 461 ALA A CA 1
ATOM 566 C C . ALA A 1 64 ? 1.358 -15.064 24.372 1.00 12.14 461 ALA A C 1
ATOM 567 O O . ALA A 1 64 ? 1.860 -14.073 23.804 1.00 12.12 461 ALA A O 1
ATOM 569 N N . THR A 1 65 ? 0.467 -15.805 23.729 1.00 11.89 462 THR A N 1
ATOM 570 C CA . THR A 1 65 ? -0.039 -15.427 22.397 1.00 10.96 462 THR A CA 1
ATOM 571 C C . THR A 1 65 ? -0.823 -14.118 22.468 1.00 10.23 462 THR A C 1
ATOM 572 O O . THR A 1 65 ? -0.668 -13.223 21.619 1.00 11.56 462 THR A O 1
ATOM 576 N N . VAL A 1 66 ? -1.642 -14.010 23.487 1.00 11.07 463 VAL A N 1
ATOM 577 C CA . VAL A 1 66 ? -2.395 -12.745 23.695 1.00 10.86 463 VAL A CA 1
ATOM 578 C C . VAL A 1 66 ? -1.431 -11.580 23.872 1.00 11.65 463 VAL A C 1
ATOM 579 O O . VAL A 1 66 ? -1.697 -10.499 23.363 1.00 12.17 463 VAL A O 1
ATOM 583 N N . ARG A 1 67 ? -0.324 -11.775 24.598 1.00 12.06 464 ARG A N 1
ATOM 584 C CA . ARG A 1 67 ? 0.672 -10.719 24.786 1.00 12.80 464 ARG A CA 1
ATOM 585 C C . ARG A 1 67 ? 1.302 -10.334 23.457 1.00 11.55 464 ARG A C 1
ATOM 586 O O . ARG A 1 67 ? 1.623 -9.157 23.279 1.00 13.43 464 ARG A O 1
ATOM 594 N N A LYS A 1 68 ? 1.464 -11.244 22.513 0.50 11.97 465 LYS A N 1
ATOM 595 N N B LYS A 1 68 ? 1.500 -11.262 22.528 0.50 12.41 465 LYS A N 1
ATOM 596 C CA A LYS A 1 68 ? 2.026 -10.883 21.198 0.50 12.67 465 LYS A CA 1
ATOM 597 C CA B LYS A 1 68 ? 2.010 -10.922 21.183 0.50 13.49 465 LYS A CA 1
ATOM 598 C C A LYS A 1 68 ? 1.041 -9.966 20.471 0.50 11.79 465 LYS A C 1
ATOM 599 C C B LYS A 1 68 ? 1.037 -9.912 20.563 0.50 12.14 465 LYS A C 1
ATOM 600 O O A LYS A 1 68 ? 1.524 -9.140 19.683 0.50 11.36 465 LYS A O 1
ATOM 601 O O B LYS A 1 68 ? 1.502 -8.919 20.012 0.50 12.10 465 LYS A O 1
ATOM 612 N N . ILE A 1 69 ? -0.272 -10.142 20.685 1.00 11.75 466 ILE A N 1
ATOM 613 C CA . ILE A 1 69 ? -1.256 -9.216 20.076 1.00 11.41 466 ILE A CA 1
ATOM 614 C C . ILE A 1 69 ? -1.137 -7.856 20.764 1.00 10.26 466 ILE A C 1
ATOM 615 O O . ILE A 1 69 ? -1.126 -6.825 20.093 1.00 10.87 466 ILE A O 1
ATOM 620 N N A ARG A 1 70 ? -1.167 -7.875 22.096 0.50 11.30 467 ARG A N 1
ATOM 621 N N B ARG A 1 70 ? -1.150 -7.840 22.086 0.50 11.70 467 ARG A N 1
ATOM 622 C CA A ARG A 1 70 ? -1.005 -6.668 22.937 0.50 11.14 467 ARG A CA 1
ATOM 623 C CA B ARG A 1 70 ? -1.046 -6.549 22.790 0.50 11.33 467 ARG A CA 1
ATOM 624 C C A ARG A 1 70 ? 0.204 -5.851 22.469 0.50 10.66 467 ARG A C 1
ATOM 625 C C B ARG A 1 70 ? 0.223 -5.808 22.366 0.50 10.69 467 ARG A C 1
ATOM 626 O O A ARG A 1 70 ? 0.051 -4.629 22.318 0.50 12.27 467 ARG A O 1
ATOM 627 O O B ARG A 1 70 ? 0.150 -4.588 22.140 0.50 12.69 467 ARG A O 1
ATOM 642 N N . ASP A 1 71 ? 1.350 -6.506 22.264 1.00 11.77 468 ASP A N 1
ATOM 643 C CA . ASP A 1 71 ? 2.596 -5.816 21.909 1.00 12.69 468 ASP A CA 1
ATOM 644 C C . ASP A 1 71 ? 2.482 -5.267 20.506 1.00 12.62 468 ASP A C 1
ATOM 645 O O . ASP A 1 71 ? 2.983 -4.129 20.241 1.00 12.89 468 ASP A O 1
ATOM 650 N N . ALA A 1 72 ? 1.904 -6.022 19.582 1.00 12.46 469 ALA A N 1
ATOM 651 C CA . ALA A 1 72 ? 1.764 -5.507 18.188 1.00 12.33 469 ALA A CA 1
ATOM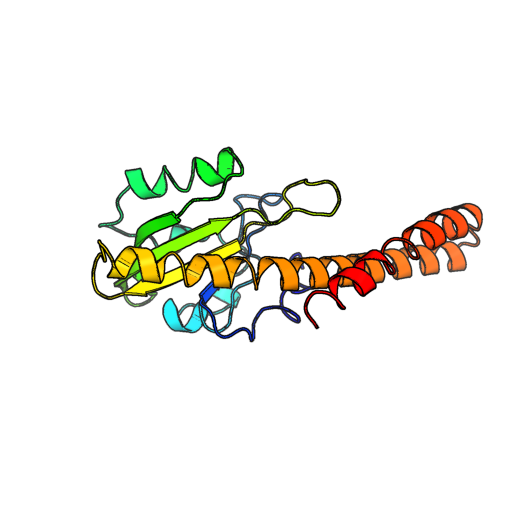 652 C C . ALA A 1 72 ? 0.877 -4.262 18.158 1.00 12.10 469 ALA A C 1
ATOM 653 O O . ALA A 1 72 ? 1.174 -3.293 17.455 1.00 14.28 469 ALA A O 1
ATOM 655 N N . ILE A 1 73 ? -0.184 -4.273 18.947 1.00 11.65 470 ILE A N 1
ATOM 656 C CA . ILE A 1 73 ? -1.094 -3.095 19.006 1.00 12.16 470 ILE A CA 1
ATOM 657 C C . ILE A 1 73 ? -0.323 -1.905 19.602 1.00 12.83 470 ILE A C 1
ATOM 658 O O . ILE A 1 73 ? -0.346 -0.799 19.036 1.00 13.71 470 ILE A O 1
ATOM 663 N N . ASP A 1 74 ? 0.372 -2.146 20.702 1.00 12.10 471 ASP A N 1
ATOM 664 C CA . ASP A 1 74 ? 1.118 -1.056 21.367 1.00 12.10 471 ASP A CA 1
ATOM 665 C C . ASP A 1 74 ? 2.193 -0.490 20.416 1.00 12.46 471 ASP A C 1
ATOM 666 O O . ASP A 1 74 ? 2.457 0.737 20.441 1.00 14.27 471 ASP A O 1
ATOM 671 N N . ASN A 1 75 ? 2.856 -1.384 19.688 1.00 11.72 472 ASN A N 1
ATOM 672 C CA . ASN A 1 75 ? 3.950 -1.038 18.752 1.00 13.73 472 ASN A CA 1
ATOM 673 C C . ASN A 1 75 ? 3.430 -0.529 17.412 1.00 13.75 472 ASN A C 1
ATOM 674 O O . ASN A 1 75 ? 4.214 -0.091 16.537 1.00 16.52 472 ASN A O 1
ATOM 679 N N . GLN A 1 76 ? 2.126 -0.694 17.194 1.00 12.44 473 GLN A N 1
ATOM 680 C CA . GLN A 1 76 ? 1.423 -0.398 15.910 1.00 12.84 473 GLN A CA 1
ATOM 681 C C . GLN A 1 76 ? 2.016 -1.179 14.737 1.00 14.28 473 GLN A C 1
ATOM 682 O O . GLN A 1 76 ? 2.284 -0.585 13.665 1.00 17.84 473 GLN A O 1
ATOM 688 N N . THR A 1 77 ? 2.204 -2.472 14.931 1.00 14.70 474 THR A N 1
ATOM 689 C CA . THR A 1 77 ? 2.716 -3.372 13.879 1.00 16.14 474 THR A CA 1
ATOM 690 C C . THR A 1 77 ? 1.650 -4.410 13.572 1.00 16.08 474 THR A C 1
ATOM 691 O O . THR A 1 77 ? 0.709 -4.625 14.339 1.00 18.00 474 THR A O 1
ATOM 695 N N A GLU A 1 78 ? 1.794 -5.036 12.419 0.50 14.34 475 GLU A N 1
ATOM 696 N N B GLU A 1 78 ? 1.848 -5.099 12.468 0.50 13.95 475 GLU A N 1
ATOM 697 C CA A GLU A 1 78 ? 0.981 -6.209 12.047 0.50 14.89 475 GLU A CA 1
ATOM 698 C CA B GLU A 1 78 ? 0.966 -6.211 12.073 0.50 13.88 475 GLU A CA 1
ATOM 699 C C A GLU A 1 78 ? 1.389 -7.337 12.979 0.50 13.05 475 GLU A C 1
ATOM 700 C C B GLU A 1 78 ? 1.492 -7.463 12.761 0.50 13.17 475 GLU A C 1
ATOM 701 O O A GLU A 1 78 ? 2.420 -7.206 13.652 0.50 16.69 475 GLU A O 1
ATOM 702 O O B GLU A 1 78 ? 2.719 -7.595 13.026 0.50 14.87 475 GLU A O 1
ATOM 713 N N . VAL A 1 79 ? 0.584 -8.405 13.000 1.00 11.51 476 VAL A N 1
ATOM 714 C CA . VAL A 1 79 ? 0.962 -9.696 13.613 1.00 11.36 476 VAL A CA 1
ATOM 715 C C . VAL A 1 79 ? -0.018 -10.756 13.123 1.00 10.59 476 VAL A C 1
ATOM 716 O O . VAL A 1 79 ? -1.169 -10.410 12.764 1.00 11.38 476 VAL A O 1
ATOM 720 N N . THR A 1 80 ? 0.465 -11.954 13.062 1.00 11.06 477 THR A N 1
ATOM 721 C CA . THR A 1 80 ? -0.350 -13.128 12.787 1.00 11.45 477 THR A CA 1
ATOM 722 C C . THR A 1 80 ? -0.106 -14.133 13.895 1.00 11.36 477 THR A C 1
ATOM 723 O O . THR A 1 80 ? 1.029 -14.504 14.096 1.00 12.42 477 THR A O 1
ATOM 727 N N . VAL A 1 81 ? -1.162 -14.588 14.545 1.00 11.07 478 VAL A N 1
ATOM 728 C CA . VAL A 1 81 ? -1.068 -15.584 15.626 1.00 11.02 478 VAL A CA 1
ATOM 729 C C . VAL A 1 81 ? -2.179 -16.588 15.475 1.00 10.63 478 VAL A C 1
ATOM 730 O O . VAL A 1 81 ? -3.117 -16.396 14.765 1.00 11.10 478 VAL A O 1
ATOM 734 N N . GLN A 1 82 ? -2.111 -17.638 16.271 1.00 10.62 479 GLN A N 1
ATOM 735 C CA . GLN A 1 82 ? -3.191 -18.612 16.362 1.00 10.60 479 GLN A CA 1
ATOM 736 C C . GLN A 1 82 ? -3.482 -18.859 17.829 1.00 11.41 479 GLN A C 1
ATOM 737 O O . GLN A 1 82 ? -2.549 -19.126 18.607 1.00 12.43 479 GLN A O 1
ATOM 743 N N . LEU A 1 83 ? -4.738 -18.697 18.228 1.00 10.86 480 LEU A N 1
ATOM 744 C CA . LEU A 1 83 ? -5.071 -18.788 19.671 1.00 11.41 480 LEU A CA 1
ATOM 745 C C . LEU A 1 83 ? -6.467 -19.405 19.787 1.00 10.81 480 LEU A C 1
ATOM 746 O O . LEU A 1 83 ? -7.333 -19.264 18.869 1.00 10.93 480 LEU A O 1
ATOM 751 N N . ILE A 1 84 ? -6.740 -19.930 20.957 1.00 10.89 481 ILE A N 1
ATOM 752 C CA . ILE A 1 84 ? -8.053 -20.480 21.301 1.00 10.42 481 ILE A CA 1
ATOM 753 C C . ILE A 1 84 ? -9.019 -19.360 21.682 1.00 11.47 481 ILE A C 1
ATOM 754 O O . ILE A 1 84 ? -8.695 -18.502 22.498 1.00 11.78 481 ILE A O 1
ATOM 759 N N . ASN A 1 85 ? -10.176 -19.419 21.063 1.00 10.31 482 ASN A N 1
ATOM 760 C CA . ASN A 1 85 ? -11.322 -18.530 21.296 1.00 11.26 482 ASN A CA 1
ATOM 761 C C . ASN A 1 85 ? -12.547 -19.420 21.557 1.00 12.28 482 ASN A C 1
ATOM 762 O O . ASN A 1 85 ? -12.545 -20.609 21.319 1.00 12.13 482 ASN A O 1
ATOM 767 N N . TYR A 1 86 ? -13.639 -18.783 22.008 1.00 13.21 483 TYR A N 1
ATOM 768 C CA . TYR A 1 86 ? -14.897 -19.465 22.371 1.00 13.19 483 TYR A CA 1
ATOM 769 C C . TYR A 1 86 ? -16.040 -18.647 21.793 1.00 14.40 483 TYR A C 1
ATOM 770 O O . TYR A 1 86 ? -16.047 -17.430 21.850 1.00 14.62 483 TYR A O 1
ATOM 779 N N . THR A 1 87 ? -17.023 -19.346 21.216 1.00 13.52 484 THR A N 1
ATOM 780 C CA . THR A 1 87 ? -18.305 -18.703 20.832 1.00 15.34 484 THR A CA 1
ATOM 781 C C . THR A 1 87 ? -19.190 -18.393 22.043 1.00 18.13 484 THR A C 1
ATOM 782 O O . THR A 1 87 ? -18.904 -18.844 23.134 1.00 18.59 484 THR A O 1
ATOM 786 N N . LYS A 1 88 ? -20.264 -17.669 21.805 1.00 17.09 485 LYS A N 1
ATOM 787 C CA . LYS A 1 88 ? -21.208 -17.325 22.920 1.00 20.06 485 LYS A CA 1
ATOM 788 C C . LYS A 1 88 ? -21.710 -18.593 23.643 1.00 18.85 485 LYS A C 1
ATOM 789 O O . LYS A 1 88 ? -21.960 -18.553 24.824 1.00 23.04 485 LYS A O 1
ATOM 795 N N . SER A 1 89 ? -21.856 -19.708 22.923 1.00 22.39 486 SER A N 1
ATOM 796 C CA . SER A 1 89 ? -22.317 -20.987 23.535 1.00 21.31 486 SER A CA 1
ATOM 797 C C . SER A 1 89 ? -21.217 -21.707 24.318 1.00 23.08 486 SER A C 1
ATOM 798 O O . SER A 1 89 ? -21.525 -22.760 24.944 1.00 33.42 486 SER A O 1
ATOM 801 N N . GLY A 1 90 ? -19.958 -21.243 24.213 1.00 21.03 487 GLY A N 1
ATOM 802 C CA . GLY A 1 90 ? -18.833 -21.928 24.880 1.00 21.62 487 GLY A CA 1
ATOM 803 C C . GLY A 1 90 ? -18.139 -22.957 24.015 1.00 20.73 487 GLY A C 1
ATOM 804 O O . GLY A 1 90 ? -17.194 -23.611 24.541 1.00 22.41 487 GLY A O 1
ATOM 805 N N . LYS A 1 91 ? -18.478 -23.012 22.728 1.00 18.81 488 LYS A N 1
ATOM 806 C CA . LYS A 1 91 ? -17.804 -23.874 21.717 1.00 18.84 488 LYS A CA 1
ATOM 807 C C . LYS A 1 91 ? -16.389 -23.325 21.532 1.00 16.72 488 LYS A C 1
ATOM 808 O O . LYS A 1 91 ? -16.203 -22.149 21.112 1.00 15.32 488 LYS A O 1
ATOM 814 N N . LYS A 1 92 ? -15.407 -24.176 21.722 1.00 16.26 489 LYS A N 1
ATOM 815 C CA . LYS A 1 92 ? -13.983 -23.856 21.483 1.00 14.86 489 LYS A CA 1
ATOM 816 C C . LYS A 1 92 ? -13.693 -23.836 20.002 1.00 13.84 489 LYS A C 1
ATOM 817 O O . LYS A 1 92 ? -14.067 -24.771 19.310 1.00 14.97 489 LYS A O 1
ATOM 823 N N . PHE A 1 93 ? -12.895 -22.869 19.576 1.00 13.56 490 PHE A N 1
ATOM 824 C CA . PHE A 1 93 ? -12.331 -22.903 18.221 1.00 12.90 490 PHE A CA 1
ATOM 825 C C . PHE A 1 93 ? -10.922 -22.319 18.241 1.00 12.09 490 PHE A C 1
ATOM 826 O O . PHE A 1 93 ? -10.540 -21.515 19.133 1.00 14.60 490 PHE A O 1
ATOM 834 N N . TRP A 1 94 ? -10.139 -22.729 17.250 1.00 12.66 491 TRP A N 1
ATOM 835 C CA . TRP A 1 94 ? -8.813 -22.106 16.995 1.00 12.35 491 TRP A CA 1
ATOM 836 C C . TRP A 1 94 ? -9.047 -20.938 16.045 1.00 12.18 491 TRP A C 1
ATOM 837 O O . TRP A 1 94 ? -9.801 -21.078 15.071 1.00 13.60 491 TRP A O 1
ATOM 848 N N . ASN A 1 95 ? -8.501 -19.793 16.392 1.00 9.57 492 ASN A N 1
ATOM 849 C CA . ASN A 1 95 ? -8.630 -18.550 15.612 1.00 9.74 492 ASN A CA 1
ATOM 850 C C . ASN A 1 95 ? -7.252 -18.247 15.068 1.00 8.96 492 ASN A C 1
ATOM 851 O O . ASN A 1 95 ? -6.321 -17.911 15.836 1.00 9.96 492 ASN A O 1
ATOM 856 N N . LEU A 1 96 ? -7.085 -18.421 13.774 1.00 8.98 493 LEU A N 1
ATOM 857 C CA . LEU A 1 96 ? -5.900 -17.887 13.101 1.00 9.98 493 LEU A CA 1
ATOM 858 C C . LEU A 1 96 ? -6.216 -16.443 12.736 1.00 8.41 493 LEU A C 1
ATOM 859 O O . LEU A 1 96 ? -7.115 -16.149 11.922 1.00 10.11 493 LEU A O 1
ATOM 864 N N . PHE A 1 97 ? -5.511 -15.550 13.416 1.00 9.74 494 PHE A N 1
ATOM 865 C CA . PHE A 1 97 ? -5.855 -14.130 13.565 1.00 10.32 494 PHE A CA 1
ATOM 866 C C . PHE A 1 97 ? -4.764 -13.283 12.939 1.00 9.05 494 PHE A C 1
ATOM 867 O O . PHE A 1 97 ? -3.577 -13.415 13.314 1.00 10.33 494 PHE A O 1
ATOM 875 N N . HIS A 1 98 ? -5.121 -12.369 12.069 1.00 9.45 495 HIS A N 1
ATOM 876 C CA . HIS A 1 98 ? -4.176 -11.382 11.499 1.00 9.78 495 HIS A CA 1
ATOM 877 C C . HIS A 1 98 ? -4.661 -9.983 11.821 1.00 9.30 495 HIS A C 1
ATOM 878 O O . HIS A 1 98 ? -5.777 -9.615 11.524 1.00 10.47 495 HIS A O 1
ATOM 885 N N . LEU A 1 99 ? -3.803 -9.185 12.411 1.00 9.88 496 LEU A N 1
ATOM 886 C CA . LEU A 1 99 ? -3.993 -7.776 12.775 1.00 11.32 496 LEU A CA 1
ATOM 887 C C . LEU A 1 99 ? -3.202 -6.919 11.816 1.00 10.86 496 LEU A C 1
ATOM 888 O O . LEU A 1 99 ? -1.993 -7.227 11.661 1.00 11.75 496 LEU A O 1
ATOM 893 N N . GLN A 1 100 ? -3.728 -5.807 11.360 1.00 11.77 497 GLN A N 1
ATOM 894 C CA . GLN A 1 100 ? -2.801 -4.813 10.753 1.00 16.05 497 GLN A CA 1
ATOM 895 C C . GLN A 1 100 ? -3.427 -3.452 10.920 1.00 14.24 497 GLN A C 1
ATOM 896 O O . GLN A 1 100 ? -4.626 -3.252 10.908 1.00 13.98 497 GLN A O 1
ATOM 902 N N . PRO A 1 101 ? -2.578 -2.473 11.207 1.00 13.42 498 PRO A N 1
ATOM 903 C CA . PRO A 1 101 ? -3.018 -1.093 11.290 1.00 13.05 498 PRO A CA 1
ATOM 904 C C . PRO A 1 101 ? -3.501 -0.593 9.928 1.00 14.88 498 PRO A C 1
ATOM 905 O O . PRO A 1 101 ? -2.999 -0.972 8.900 1.00 15.94 498 PRO A O 1
ATOM 909 N N A MET A 1 102 ? -4.507 0.268 9.977 0.50 14.44 499 MET A N 1
ATOM 910 N N B MET A 1 102 ? -4.510 0.269 9.977 0.50 14.60 499 MET A N 1
ATOM 911 C CA A MET A 1 102 ? -5.019 0.993 8.801 0.50 15.40 499 MET A CA 1
ATOM 912 C CA B MET A 1 102 ? -5.017 1.005 8.801 0.50 15.86 499 MET A CA 1
ATOM 913 C C A MET A 1 102 ? -4.647 2.462 8.963 0.50 16.97 499 MET A C 1
ATOM 914 C C B MET A 1 102 ? -4.615 2.462 8.981 0.50 17.23 499 MET A C 1
ATOM 915 O O A MET A 1 102 ? -4.997 3.090 9.978 0.50 16.38 499 MET A O 1
ATOM 916 O O B MET A 1 102 ? -4.895 3.072 10.024 0.50 16.42 499 MET A O 1
ATOM 925 N N . ARG A 1 103 ? -3.866 2.947 8.017 1.00 16.63 500 ARG A N 1
ATOM 926 C CA . ARG A 1 103 ? -3.292 4.294 8.055 1.00 18.64 500 ARG A CA 1
ATOM 927 C C . ARG A 1 103 ? -4.145 5.239 7.204 1.00 19.41 500 ARG A C 1
ATOM 928 O O . ARG A 1 103 ? -4.792 4.824 6.216 1.00 19.61 500 ARG A O 1
ATOM 936 N N . ASP A 1 104 ? -4.071 6.499 7.562 1.00 22.85 501 ASP A N 1
ATOM 937 C CA . ASP A 1 104 ? -4.620 7.598 6.715 1.00 25.33 501 ASP A CA 1
ATOM 938 C C . ASP A 1 104 ? -3.511 8.088 5.758 1.00 25.66 501 ASP A C 1
ATOM 939 O O . ASP A 1 104 ? -2.409 7.517 5.759 1.00 25.02 501 ASP A O 1
ATOM 944 N N A GLN A 1 105 ? -3.811 9.167 5.024 0.41 28.75 502 GLN A N 1
ATOM 945 N N B GLN A 1 105 ? -3.746 9.127 4.938 0.59 28.58 502 GLN A N 1
ATOM 946 C CA A GLN A 1 105 ? -2.969 9.807 3.971 0.41 30.42 502 GLN A CA 1
ATOM 947 C CA B GLN A 1 105 ? -2.755 9.566 3.898 0.59 28.43 502 GLN A CA 1
ATOM 948 C C A GLN A 1 105 ? -1.591 10.211 4.513 0.41 25.27 502 GLN A C 1
ATOM 949 C C B GLN A 1 105 ? -1.475 10.111 4.546 0.59 25.60 502 GLN A C 1
ATOM 950 O O A GLN A 1 105 ? -0.614 10.154 3.736 0.41 27.51 502 GLN A O 1
ATOM 951 O O B GLN A 1 105 ? -0.417 10.041 3.879 0.59 30.59 502 GLN A O 1
ATOM 962 N N . LYS A 1 106 ? -1.539 10.627 5.783 1.00 23.80 503 LYS A N 1
ATOM 963 C CA . LYS A 1 106 ? -0.328 11.109 6.486 1.00 28.25 503 LYS A CA 1
ATOM 964 C C . LYS A 1 106 ? 0.506 9.944 7.021 1.00 26.77 503 LYS A C 1
ATOM 965 O O . LYS A 1 106 ? 1.638 10.183 7.486 1.00 28.49 503 LYS A O 1
ATOM 971 N N . GLY A 1 107 ? -0.047 8.722 7.070 1.00 26.32 504 GLY A N 1
ATOM 972 C CA . GLY A 1 107 ? 0.660 7.531 7.590 1.00 24.34 504 GLY A CA 1
ATOM 973 C C . GLY A 1 107 ? 0.358 7.247 9.059 1.00 25.15 504 GLY A C 1
ATOM 974 O O . GLY A 1 107 ? 0.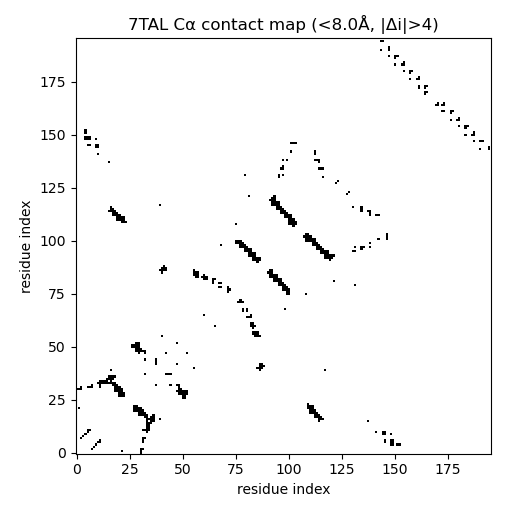969 6.321 9.629 1.00 31.52 504 GLY A O 1
ATOM 975 N N . ASP A 1 108 ? -0.565 8.004 9.652 1.00 23.12 505 ASP A N 1
ATOM 976 C CA . ASP A 1 108 ? -0.950 7.846 11.079 1.00 23.05 505 ASP A CA 1
ATOM 977 C C . ASP A 1 108 ? -1.922 6.660 11.134 1.00 20.86 505 ASP A C 1
ATOM 978 O O . ASP A 1 108 ? -2.715 6.460 10.231 1.00 20.29 505 ASP A O 1
ATOM 983 N N . VAL A 1 109 ? -1.862 5.881 12.198 1.00 20.61 506 VAL A N 1
ATOM 984 C CA . VAL A 1 109 ? -2.758 4.720 12.403 1.00 17.50 506 VAL A CA 1
ATOM 985 C C . VAL A 1 109 ? -4.141 5.218 12.847 1.00 16.66 506 VAL A C 1
ATOM 986 O O . VAL A 1 109 ? -4.257 5.818 13.926 1.00 24.80 506 VAL A O 1
ATOM 990 N N . GLN A 1 110 ? -5.170 5.010 12.040 1.00 16.56 507 GLN A N 1
ATOM 991 C CA . GLN A 1 110 ? -6.553 5.447 12.344 1.00 18.74 507 GLN A CA 1
ATOM 992 C C . GLN A 1 110 ? -7.413 4.336 12.976 1.00 19.47 507 GLN A C 1
ATOM 993 O O . GLN A 1 110 ? -8.267 4.609 13.815 1.00 18.72 507 GLN A O 1
ATOM 999 N N . TYR A 1 111 ? -7.258 3.101 12.481 1.00 14.26 508 TYR A N 1
ATOM 1000 C CA . TYR A 1 111 ? -8.039 1.915 12.883 1.00 13.82 508 TYR A CA 1
ATOM 1001 C C . TYR A 1 111 ? -7.118 0.715 12.861 1.00 12.56 508 TYR A C 1
ATOM 1002 O O . TYR A 1 111 ? -6.069 0.820 12.265 1.00 13.45 508 TYR A O 1
ATOM 1011 N N . PHE A 1 112 ? -7.521 -0.344 13.549 1.00 11.32 509 PHE A N 1
ATOM 1012 C CA . PHE A 1 112 ? -6.942 -1.672 13.353 1.00 11.92 509 PHE A CA 1
ATOM 1013 C C . PHE A 1 112 ? -7.992 -2.529 12.648 1.00 11.58 509 PHE A C 1
ATOM 1014 O O . PHE A 1 112 ? -9.168 -2.534 13.012 1.00 11.96 509 PHE A O 1
ATOM 1022 N N . ILE A 1 113 ? -7.496 -3.365 11.745 1.00 11.89 510 ILE A N 1
ATOM 1023 C CA . ILE A 1 113 ? -8.273 -4.432 11.041 1.00 11.98 510 ILE A CA 1
ATOM 1024 C C . ILE A 1 113 ? -7.835 -5.742 11.645 1.00 11.95 510 ILE A C 1
ATOM 1025 O O . ILE A 1 113 ? -6.616 -6.027 11.682 1.00 12.87 510 ILE A O 1
ATOM 1030 N N . GLY A 1 114 ? -8.800 -6.576 11.984 1.00 11.26 511 GLY A N 1
ATOM 1031 C CA . GLY A 1 114 ? -8.521 -7.899 12.494 1.00 11.32 511 GLY A CA 1
ATOM 1032 C C . GLY A 1 114 ? -9.304 -8.923 11.710 1.00 11.60 511 GLY A C 1
ATOM 1033 O O . GLY A 1 114 ? -10.507 -8.767 11.628 1.00 15.32 511 GLY A O 1
ATOM 1034 N N . VAL A 1 115 ? -8.640 -9.859 11.118 1.00 9.98 512 VAL A N 1
ATOM 1035 C CA . VAL A 1 115 ? -9.247 -10.907 10.280 1.00 9.47 512 VAL A CA 1
ATOM 1036 C C . VAL A 1 115 ? -9.035 -12.247 10.952 1.00 11.31 512 VAL A C 1
ATOM 1037 O O . VAL A 1 115 ? -7.904 -12.566 11.354 1.00 11.22 512 VAL A O 1
ATOM 1041 N N . GLN A 1 116 ? -10.134 -13.015 11.047 1.00 10.74 513 GLN A N 1
ATOM 1042 C CA . GLN A 1 116 ? -10.133 -14.317 11.732 1.00 11.99 513 GLN A CA 1
ATOM 1043 C C . GLN A 1 116 ? -10.373 -15.419 10.680 1.00 12.17 513 GLN A C 1
ATOM 1044 O O . GLN A 1 116 ? -11.313 -15.319 9.850 1.00 12.68 513 GLN A O 1
ATOM 1050 N N . LEU A 1 117 ? -9.685 -16.542 10.809 1.00 12.95 514 LEU A N 1
ATOM 1051 C CA . LEU A 1 117 ? -10.034 -17.794 10.116 1.00 12.05 514 LEU A CA 1
ATOM 1052 C C . LEU A 1 117 ? -10.151 -18.894 11.138 1.00 12.07 514 LEU A C 1
ATOM 1053 O O . LEU A 1 117 ? -9.145 -19.224 11.851 1.00 12.01 514 LEU A O 1
ATOM 1058 N N . ASP A 1 118 ? -11.334 -19.375 11.339 1.00 12.41 515 ASP A N 1
ATOM 1059 C CA . ASP A 1 118 ? -11.672 -20.332 12.409 1.00 12.74 515 ASP A CA 1
ATOM 1060 C C . ASP A 1 118 ? -11.351 -21.754 11.972 1.00 14.52 515 ASP A C 1
ATOM 1061 O O . ASP A 1 118 ? -11.504 -22.107 10.790 1.00 17.68 515 ASP A O 1
ATOM 1066 N N . GLY A 1 119 ? -11.011 -22.584 12.924 1.00 14.15 516 GLY A N 1
ATOM 1067 C CA . GLY A 1 119 ? -10.812 -24.009 12.666 1.00 15.66 516 GLY A CA 1
ATOM 1068 C C . GLY A 1 119 ? -10.980 -24.811 13.926 1.00 15.81 516 GLY A C 1
ATOM 1069 O O . GLY A 1 119 ? -10.954 -24.302 15.039 1.00 15.56 516 GLY A O 1
ATOM 1070 N N . THR A 1 120 ? -10.964 -26.105 13.710 1.00 21.83 517 THR A N 1
ATOM 1071 C CA . THR A 1 120 ? -11.242 -27.098 14.751 1.00 25.21 517 THR A CA 1
ATOM 1072 C C . THR A 1 120 ? -9.930 -27.442 15.438 1.00 21.51 517 THR A C 1
ATOM 1073 O O . THR A 1 120 ? -9.944 -27.768 16.620 1.00 27.73 517 THR A O 1
ATOM 1077 N N . GLU A 1 121 ? -8.822 -27.218 14.758 1.00 23.42 518 GLU A N 1
ATOM 1078 C CA . GLU A 1 121 ? -7.501 -27.650 15.241 1.00 27.61 518 GLU A CA 1
ATOM 1079 C C . GLU A 1 121 ? -6.455 -26.569 15.055 1.00 22.57 518 GLU A C 1
ATOM 1080 O O . GLU A 1 121 ? -6.669 -25.636 14.241 1.00 19.97 518 GLU A O 1
ATOM 1086 N N . HIS A 1 122 ? -5.366 -26.659 15.777 1.00 21.56 519 HIS A N 1
ATOM 1087 C CA . HIS A 1 122 ? -4.193 -25.777 15.591 1.00 20.56 519 HIS A CA 1
ATOM 1088 C C . HIS A 1 122 ? -3.577 -26.224 14.264 1.00 22.99 519 HIS A C 1
ATOM 1089 O O . HIS A 1 122 ? -3.013 -27.278 14.221 1.00 24.52 519 HIS A O 1
ATOM 1096 N N . VAL A 1 123 ? -3.571 -25.415 13.234 1.00 18.91 520 VAL A N 1
ATOM 1097 C CA . VAL A 1 123 ? -2.963 -25.757 11.926 1.00 15.41 520 VAL A CA 1
ATOM 1098 C C . VAL A 1 123 ? -1.480 -25.427 11.982 1.00 15.93 520 VAL A C 1
ATOM 1099 O O . VAL A 1 123 ? -1.036 -24.496 12.646 1.00 16.21 520 VAL A O 1
ATOM 1103 N N . ARG A 1 124 ? -0.729 -26.169 11.195 1.00 14.67 521 ARG A N 1
ATOM 1104 C CA . ARG A 1 124 ? 0.699 -25.870 11.044 1.00 15.64 521 ARG A CA 1
ATOM 1105 C C . ARG A 1 124 ? 1.115 -26.197 9.629 1.00 12.41 521 ARG A C 1
ATOM 1106 O O . ARG A 1 124 ? 0.263 -26.740 8.868 1.00 12.35 521 ARG A O 1
ATOM 1114 N N . ASP A 1 125 ? 2.367 -25.897 9.373 1.00 13.92 522 ASP A N 1
ATOM 1115 C CA . ASP A 1 125 ? 3.031 -26.322 8.120 1.00 14.90 522 ASP A CA 1
ATOM 1116 C C . ASP A 1 125 ? 2.290 -25.752 6.901 1.00 15.43 522 ASP A C 1
ATOM 1117 O O . ASP A 1 125 ? 1.843 -24.606 6.947 1.00 14.49 522 ASP A O 1
ATOM 1122 N N . ALA A 1 126 ? 2.155 -26.467 5.797 1.00 13.80 523 ALA A N 1
ATOM 1123 C CA . ALA A 1 126 ? 1.774 -25.803 4.557 1.00 15.41 523 ALA A CA 1
ATOM 1124 C C . ALA A 1 126 ? 0.351 -25.318 4.782 1.00 15.00 523 ALA A C 1
ATOM 1125 O O . ALA A 1 126 ? 0.011 -24.260 4.218 1.00 17.23 523 ALA A O 1
ATOM 1127 N N . ALA A 1 127 ? -0.509 -26.058 5.522 1.00 14.12 524 ALA A N 1
ATOM 1128 C CA . ALA A 1 127 ? -1.922 -25.683 5.766 1.00 15.82 524 ALA A CA 1
ATOM 1129 C C . ALA A 1 127 ? -1.943 -24.331 6.462 1.00 14.24 524 ALA A C 1
ATOM 1130 O O . ALA A 1 127 ? -2.736 -23.435 6.108 1.00 15.74 524 ALA A O 1
ATOM 1132 N N . GLU A 1 128 ? -1.104 -24.143 7.459 1.00 13.18 525 GLU A N 1
ATOM 1133 C CA . GLU A 1 128 ? -1.074 -22.864 8.193 1.00 12.94 525 GLU A CA 1
ATOM 1134 C C . GLU A 1 128 ? -0.619 -21.793 7.219 1.00 12.85 525 GLU A C 1
ATOM 1135 O O . GLU A 1 128 ? -1.203 -20.705 7.213 1.00 12.69 525 GLU A O 1
ATOM 1141 N N . ARG A 1 129 ? 0.401 -22.054 6.406 1.00 14.20 526 ARG A N 1
ATOM 1142 C CA . ARG A 1 129 ? 1.042 -20.967 5.634 1.00 15.31 526 ARG A CA 1
ATOM 1143 C C . ARG A 1 129 ? 0.037 -20.532 4.591 1.00 15.52 526 ARG A C 1
ATOM 1144 O O . ARG A 1 129 ? -0.081 -19.308 4.271 1.00 16.28 526 ARG A O 1
ATOM 1152 N N . GLU A 1 130 ? -0.728 -21.441 4.033 1.00 14.43 527 GLU A N 1
ATOM 1153 C CA . GLU A 1 130 ? -1.777 -21.083 3.103 1.00 15.88 527 GLU A CA 1
ATOM 1154 C C . GLU A 1 130 ? -2.867 -20.260 3.801 1.00 15.41 527 GLU A C 1
ATOM 1155 O O . GLU A 1 130 ? -3.374 -19.259 3.216 1.00 16.77 527 GLU A O 1
ATOM 1161 N N . ALA A 1 131 ? -3.346 -20.694 4.973 1.00 15.74 528 ALA A N 1
ATOM 1162 C CA . ALA A 1 131 ? -4.388 -19.943 5.692 1.00 15.45 528 ALA A CA 1
ATOM 1163 C C . ALA A 1 131 ? -3.907 -18.540 6.022 1.00 13.42 528 ALA A C 1
ATOM 1164 O O . ALA A 1 131 ? -4.718 -17.545 5.891 1.00 12.44 528 ALA A O 1
ATOM 1166 N N . VAL A 1 132 ? -2.666 -18.387 6.376 1.00 12.17 529 VAL A N 1
ATOM 1167 C CA . VAL A 1 132 ? -2.064 -17.065 6.637 1.00 13.68 529 VAL A CA 1
ATOM 1168 C C . VAL A 1 132 ? -2.128 -16.224 5.354 1.00 14.44 529 VAL A C 1
ATOM 1169 O O . VAL A 1 132 ? -2.535 -15.035 5.403 1.00 14.81 529 VAL A O 1
ATOM 1173 N N A MET A 1 133 ? -1.721 -16.768 4.204 0.50 14.92 530 MET A N 1
ATOM 1174 N N B MET A 1 133 ? -1.741 -16.774 4.193 0.50 15.45 530 MET A N 1
ATOM 1175 C CA A MET A 1 133 ? -1.813 -15.997 2.935 0.50 15.27 530 MET A CA 1
ATOM 1176 C CA B MET A 1 133 ? -1.898 -16.047 2.898 0.50 16.58 530 MET A CA 1
ATOM 1177 C C A MET A 1 133 ? -3.284 -15.609 2.636 0.50 16.73 530 MET A C 1
ATOM 1178 C C B MET A 1 133 ? -3.332 -15.558 2.726 0.50 17.33 530 MET A C 1
ATOM 1179 O O A MET A 1 133 ? -3.483 -14.463 2.166 0.50 17.38 530 MET A O 1
ATOM 1180 O O B MET A 1 133 ? -3.527 -14.389 2.315 0.50 17.03 530 MET A O 1
ATOM 1189 N N . LEU A 1 134 ? -4.312 -16.435 2.907 1.00 14.65 531 LEU A N 1
ATOM 1190 C CA . LEU A 1 134 ? -5.745 -16.077 2.702 1.00 15.26 531 LEU A CA 1
ATOM 1191 C C . LEU A 1 134 ? -6.069 -14.859 3.566 1.00 14.06 531 LEU A C 1
ATOM 1192 O O . LEU A 1 134 ? -6.647 -13.907 3.062 1.00 14.40 531 LEU A O 1
ATOM 1197 N N . ILE A 1 135 ? -5.782 -14.910 4.850 1.00 13.08 532 ILE A N 1
ATOM 1198 C CA . ILE A 1 135 ? -6.252 -13.830 5.737 1.00 11.25 532 ILE A CA 1
ATOM 1199 C C . ILE A 1 135 ? -5.454 -12.557 5.463 1.00 10.39 532 ILE A C 1
ATOM 1200 O O . ILE A 1 135 ? -6.032 -11.473 5.603 1.00 11.40 532 ILE A O 1
ATOM 1205 N N . LYS A 1 136 ? -4.182 -12.621 5.085 1.00 11.24 533 LYS A N 1
ATOM 1206 C CA . LYS A 1 136 ? -3.376 -11.431 4.694 1.00 11.78 533 LYS A CA 1
ATOM 1207 C C . LYS A 1 136 ? -3.957 -10.802 3.439 1.00 13.95 533 LYS A C 1
ATOM 1208 O O . LYS A 1 136 ? -4.114 -9.572 3.396 1.00 13.46 533 LYS A O 1
ATOM 1214 N N . LYS A 1 137 ? -4.379 -11.619 2.458 1.00 13.68 534 LYS A N 1
ATOM 1215 C CA . LYS A 1 137 ? -4.961 -11.058 1.196 1.00 13.62 534 LYS A CA 1
ATOM 1216 C C . LYS A 1 137 ? -6.309 -10.429 1.541 1.00 12.62 534 LYS A C 1
ATOM 1217 O O . LYS A 1 137 ? -6.631 -9.333 1.019 1.00 15.07 534 LYS A O 1
ATOM 1223 N N . THR A 1 138 ? -7.096 -11.038 2.401 1.00 12.77 535 THR A N 1
ATOM 1224 C CA . THR A 1 138 ? -8.376 -10.491 2.858 1.00 12.15 535 THR A CA 1
ATOM 1225 C C . THR A 1 138 ? -8.127 -9.179 3.562 1.00 12.99 535 THR A C 1
ATOM 1226 O O . THR A 1 138 ? -8.808 -8.180 3.265 1.00 12.25 535 THR A O 1
ATOM 1230 N N . ALA A 1 139 ? -7.123 -9.109 4.434 1.00 10.60 536 ALA A N 1
ATOM 1231 C CA . ALA A 1 139 ? -6.850 -7.870 5.157 1.00 10.00 536 ALA A CA 1
ATOM 1232 C C . ALA A 1 139 ? -6.504 -6.762 4.192 1.00 11.19 536 ALA A C 1
ATOM 1233 O O . ALA A 1 139 ? -6.899 -5.582 4.464 1.00 11.87 536 ALA A O 1
ATOM 1235 N N . GLU A 1 140 ? -5.705 -7.051 3.172 1.00 12.45 537 GLU A N 1
ATOM 1236 C CA . GLU A 1 140 ? -5.373 -6.032 2.166 1.00 14.43 537 GLU A CA 1
ATOM 1237 C C . GLU A 1 140 ? -6.617 -5.564 1.425 1.00 13.59 537 GLU A C 1
ATOM 1238 O O . GLU A 1 140 ? -6.689 -4.348 1.185 1.00 13.48 537 GLU A O 1
ATOM 1244 N N A GLU A 1 141 ? -7.554 -6.429 1.089 0.50 12.24 538 GLU A N 1
ATOM 1245 N N B GLU A 1 141 ? -7.506 -6.488 1.037 0.50 13.59 538 GLU A N 1
ATOM 1246 C CA A GLU A 1 141 ? -8.777 -6.009 0.358 0.50 12.17 538 GLU A CA 1
ATOM 1247 C CA B GLU A 1 141 ? -8.858 -6.221 0.456 0.50 16.87 538 GLU A CA 1
ATOM 1248 C C A GLU A 1 141 ? -9.647 -5.161 1.309 0.50 14.34 538 GLU A C 1
ATOM 1249 C C B GLU A 1 141 ? -9.540 -5.164 1.318 0.50 15.43 538 GLU A C 1
ATOM 1250 O O A GLU A 1 141 ? -10.283 -4.141 0.885 0.50 14.63 538 GLU A O 1
ATOM 1251 O O B GLU A 1 141 ? -9.924 -4.077 0.819 0.50 15.80 538 GLU A O 1
ATOM 1262 N N . ILE A 1 142 ? -9.666 -5.475 2.597 1.00 13.21 539 ILE A N 1
ATOM 1263 C CA . ILE A 1 142 ? -10.408 -4.639 3.565 1.00 13.29 539 ILE A CA 1
ATOM 1264 C C . ILE A 1 142 ? -9.719 -3.278 3.715 1.00 12.79 539 ILE A C 1
ATOM 1265 O O . ILE A 1 142 ? -10.391 -2.243 3.732 1.00 15.22 539 ILE A O 1
ATOM 1270 N N . ASP A 1 143 ? -8.405 -3.278 3.746 1.00 11.97 540 ASP A N 1
ATOM 1271 C CA . ASP A 1 143 ? -7.643 -2.029 3.944 1.00 12.01 540 ASP A CA 1
ATOM 1272 C C . ASP A 1 143 ? -8.003 -1.075 2.798 1.00 12.44 540 ASP A C 1
ATOM 1273 O O . ASP A 1 143 ? -8.324 0.104 3.070 1.00 11.65 540 ASP A O 1
ATOM 1278 N N . LEU A 1 144 ? -7.982 -1.532 1.569 1.00 11.65 541 LEU A N 1
ATOM 1279 C CA . LEU A 1 144 ? -8.236 -0.583 0.447 1.00 12.33 541 LEU A CA 1
ATOM 1280 C C . LEU A 1 144 ? -9.680 -0.118 0.441 1.00 13.02 541 LEU A C 1
ATOM 1281 O O . LEU A 1 144 ? -9.946 1.059 0.248 1.00 11.99 541 LEU A O 1
ATOM 1286 N N . ALA A 1 145 ? -10.629 -1.022 0.678 1.00 12.34 542 ALA A N 1
ATOM 1287 C CA . ALA A 1 145 ? -12.062 -0.656 0.722 1.00 12.31 542 ALA A CA 1
ATOM 1288 C C . ALA A 1 145 ? -12.296 0.303 1.874 1.00 11.70 542 ALA A C 1
ATOM 1289 O O . ALA A 1 145 ? -13.089 1.297 1.718 1.00 13.12 542 ALA A O 1
ATOM 1291 N N . ALA A 1 146 ? -11.732 0.050 3.040 1.00 13.14 543 ALA A N 1
ATOM 1292 C CA . ALA A 1 146 ? -11.931 0.916 4.208 1.00 13.35 543 ALA A CA 1
ATOM 1293 C C . ALA A 1 146 ? -11.268 2.274 3.951 1.00 12.97 543 ALA A C 1
ATOM 1294 O O . ALA A 1 146 ? -11.829 3.299 4.379 1.00 13.20 543 ALA A O 1
ATOM 1296 N N . LYS A 1 147 ? -10.115 2.335 3.276 1.00 13.03 544 LYS A N 1
ATOM 1297 C CA . LYS A 1 147 ? -9.463 3.625 3.013 1.00 12.25 544 LYS A CA 1
ATOM 1298 C C . LYS A 1 147 ? -10.351 4.444 2.091 1.00 10.63 544 LYS A C 1
ATOM 1299 O O . LYS A 1 147 ? -10.481 5.665 2.258 1.00 11.64 544 LYS A O 1
ATOM 1305 N N . LEU A 1 148 ? -10.965 3.812 1.125 1.00 9.92 545 LEU A N 1
ATOM 1306 C CA . LEU A 1 148 ? -11.878 4.534 0.189 1.00 11.38 545 LEU A CA 1
ATOM 1307 C C . LEU A 1 148 ? -13.078 5.054 0.960 1.00 11.02 545 LEU A C 1
ATOM 1308 O O . LEU A 1 148 ? -13.484 6.213 0.794 1.00 11.74 545 LEU A O 1
ATOM 1313 N N . ALA A 1 149 ? -13.661 4.236 1.829 1.00 12.24 546 ALA A N 1
ATOM 1314 C CA . ALA A 1 149 ? -14.809 4.633 2.656 1.00 12.39 546 ALA A CA 1
ATOM 1315 C C . ALA A 1 149 ? -14.438 5.788 3.567 1.00 12.33 546 ALA A C 1
ATOM 1316 O O . ALA A 1 149 ? -15.252 6.705 3.762 1.00 13.11 546 ALA A O 1
ATOM 1318 N N . ALA A 1 150 ? -13.231 5.791 4.113 1.00 13.45 547 ALA A N 1
ATOM 1319 C CA . ALA A 1 150 ? -12.795 6.877 4.991 1.00 14.24 547 ALA A CA 1
ATOM 1320 C C . ALA A 1 150 ? -12.608 8.158 4.168 1.00 13.44 547 ALA A C 1
ATOM 1321 O O . ALA A 1 150 ? -12.908 9.272 4.701 1.00 13.72 547 ALA A O 1
ATOM 1323 N N . LEU A 1 151 ? -12.121 8.089 2.938 1.00 12.44 548 LEU A N 1
ATOM 1324 C CA . LEU A 1 151 ? -12.042 9.306 2.082 1.00 12.04 548 LEU A CA 1
ATOM 1325 C C . LEU A 1 151 ? -13.449 9.826 1.789 1.00 11.85 548 LEU A C 1
ATOM 1326 O O . LEU A 1 151 ? -13.668 11.050 1.824 1.00 11.08 548 LEU A O 1
ATOM 1331 N N . LYS A 1 152 ? -14.418 8.936 1.528 1.00 10.89 549 LYS A N 1
ATOM 1332 C CA . LYS A 1 152 ? -15.794 9.380 1.261 1.00 11.27 549 LYS A CA 1
ATOM 1333 C C . LYS A 1 152 ? -16.346 10.096 2.507 1.00 11.48 549 LYS A C 1
ATOM 1334 O O . LYS A 1 152 ? -16.962 11.160 2.367 1.00 12.11 549 LYS A O 1
ATOM 1340 N N . ALA A 1 153 ? -16.110 9.569 3.700 1.00 13.25 550 ALA A N 1
ATOM 1341 C CA . ALA A 1 153 ? -16.585 10.203 4.953 1.00 13.73 550 ALA A CA 1
ATOM 1342 C C . ALA A 1 153 ? -15.893 11.542 5.152 1.00 14.29 550 ALA A C 1
ATOM 1343 O O . ALA A 1 153 ? -16.552 12.558 5.577 1.00 14.91 550 ALA A O 1
ATOM 1345 N N . ALA A 1 154 ? -14.628 11.664 4.755 1.00 12.70 551 ALA A N 1
ATOM 1346 C CA . ALA A 1 154 ? -13.903 12.957 4.886 1.00 13.32 551 ALA A CA 1
ATOM 1347 C C . ALA A 1 154 ? -14.498 13.967 3.920 1.00 11.91 551 ALA A C 1
ATOM 1348 O O . ALA A 1 154 ? -14.637 15.179 4.243 1.00 12.81 551 ALA A O 1
ATOM 1350 N N . ILE A 1 155 ? -14.861 13.549 2.733 1.00 11.01 552 ILE A N 1
ATOM 1351 C CA . ILE A 1 155 ? -15.490 14.430 1.725 1.00 11.12 552 ILE A CA 1
ATOM 1352 C C . ILE A 1 155 ? -16.826 14.909 2.266 1.00 12.11 552 ILE A C 1
ATOM 1353 O O . ILE A 1 155 ? -17.096 16.122 2.214 1.00 12.20 552 ILE A O 1
ATOM 1358 N N . GL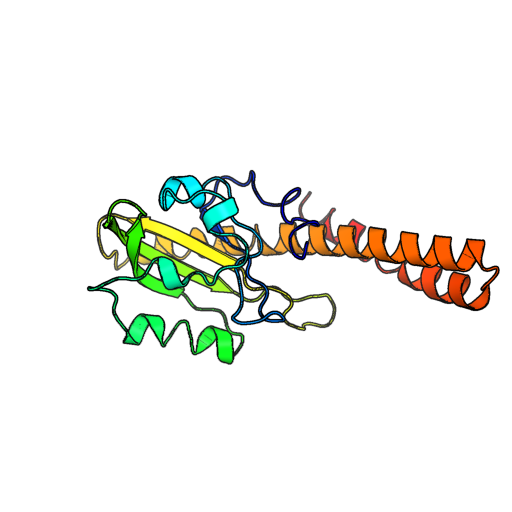U A 1 156 ? -17.641 14.027 2.829 1.00 12.03 553 GLU A N 1
ATOM 1359 C CA . GLU A 1 156 ? -18.955 14.442 3.396 1.00 11.95 553 GLU A CA 1
ATOM 1360 C C . GLU A 1 156 ? -18.726 15.441 4.534 1.00 12.29 553 GLU A C 1
ATOM 1361 O O . GLU A 1 156 ? -19.509 16.428 4.638 1.00 13.69 553 GLU A O 1
ATOM 1367 N N . ALA A 1 157 ? -17.752 15.212 5.384 1.00 13.40 554 ALA A N 1
ATOM 1368 C CA . ALA A 1 157 ? -17.488 16.083 6.549 1.00 14.28 554 ALA A CA 1
ATOM 1369 C C . ALA A 1 157 ? -17.038 17.457 6.042 1.00 13.07 554 ALA A C 1
ATOM 1370 O O . ALA A 1 157 ? -17.527 18.489 6.571 1.00 13.49 554 ALA A O 1
ATOM 1372 N N . ILE A 1 158 ? -16.239 17.544 4.990 1.00 12.90 555 ILE A N 1
ATOM 1373 C CA . ILE A 1 158 ? -15.777 18.866 4.509 1.00 12.51 555 ILE A CA 1
ATOM 1374 C C . ILE A 1 158 ? -16.892 19.586 3.767 1.00 12.52 555 ILE A C 1
ATOM 1375 O O . ILE A 1 158 ? -16.929 20.806 3.813 1.00 12.40 555 ILE A O 1
ATOM 1380 N N . ILE A 1 159 ? -17.765 18.879 3.060 1.00 11.89 556 ILE A N 1
ATOM 1381 C CA . ILE A 1 159 ? -18.905 19.542 2.407 1.00 12.23 556 ILE A CA 1
ATOM 1382 C C . ILE A 1 159 ? -19.798 20.210 3.470 1.00 12.13 556 ILE A C 1
ATOM 1383 O O . ILE A 1 159 ? -20.239 21.337 3.264 1.00 11.97 556 ILE A O 1
ATOM 1388 N N . LYS A 1 160 ? -20.044 19.553 4.584 1.00 12.36 557 LYS A N 1
ATOM 1389 C CA . LYS A 1 160 ? -20.804 20.138 5.712 1.00 13.05 557 LYS A CA 1
ATOM 1390 C C . LYS A 1 160 ? -20.112 21.405 6.175 1.00 13.16 557 LYS A C 1
ATOM 1391 O O . LYS A 1 160 ? -20.778 22.449 6.274 1.00 13.02 557 LYS A O 1
ATOM 1397 N N . ARG A 1 161 ? -18.788 21.375 6.345 1.00 12.40 558 ARG A N 1
ATOM 1398 C CA . ARG A 1 161 ? -18.041 22.583 6.779 1.00 12.56 558 ARG A CA 1
ATOM 1399 C C . ARG A 1 161 ? -18.129 23.666 5.746 1.00 11.85 558 ARG A C 1
ATOM 1400 O O . ARG A 1 161 ? -18.245 24.851 6.162 1.00 12.09 558 ARG A O 1
ATOM 1408 N N . ILE A 1 162 ? -18.041 23.378 4.469 1.00 10.71 559 ILE A N 1
ATOM 1409 C CA . ILE A 1 162 ? -18.161 24.376 3.396 1.00 11.20 559 ILE A CA 1
ATOM 1410 C C . ILE A 1 162 ? -19.546 25.026 3.403 1.00 10.91 559 ILE A C 1
ATOM 1411 O O . ILE A 1 162 ? -19.642 26.254 3.321 1.00 12.33 559 ILE A O 1
ATOM 1416 N N . GLU A 1 163 ? -20.575 24.202 3.511 1.00 11.60 560 GLU A N 1
ATOM 1417 C CA . GLU A 1 163 ? -21.935 24.763 3.614 1.00 11.77 560 GLU A CA 1
ATOM 1418 C C . GLU A 1 163 ? -22.109 25.653 4.839 1.00 11.53 560 GLU A C 1
ATOM 1419 O O . GLU A 1 163 ? -22.781 26.685 4.730 1.00 13.01 560 GLU A O 1
ATOM 1425 N N . GLU A 1 164 ? -21.663 25.198 6.004 1.00 11.28 561 GLU A N 1
ATOM 1426 C CA . GLU A 1 164 ? -21.646 26.082 7.216 1.00 12.66 561 GLU A CA 1
ATOM 1427 C C . GLU A 1 164 ? -20.934 27.410 6.941 1.00 12.58 561 GLU A C 1
ATOM 1428 O O . GLU A 1 164 ? -21.468 28.509 7.251 1.00 13.52 561 GLU A O 1
ATOM 1434 N N . ALA A 1 165 ? -19.791 27.376 6.304 1.00 11.78 562 ALA A N 1
ATOM 1435 C CA . ALA A 1 165 ? -19.016 28.609 6.043 1.00 12.84 562 ALA A CA 1
ATOM 1436 C C . ALA A 1 165 ? -19.746 29.493 5.020 1.00 12.91 562 ALA A C 1
ATOM 1437 O O . ALA A 1 165 ? -19.743 30.720 5.142 1.00 14.59 562 ALA A O 1
ATOM 1439 N N . GLU A 1 166 ? -20.423 28.873 4.066 1.00 14.62 563 GLU A N 1
ATOM 1440 C CA . GLU A 1 166 ? -21.220 29.608 3.074 1.00 14.35 563 GLU A CA 1
ATOM 1441 C C . GLU A 1 166 ? -22.411 30.269 3.769 1.00 14.31 563 GLU A C 1
ATOM 1442 O O . GLU A 1 166 ? -22.633 31.481 3.553 1.00 17.36 563 GLU A O 1
ATOM 1448 N N . LYS A 1 167 ? -23.103 29.533 4.630 1.00 15.02 564 LYS A N 1
ATOM 1449 C CA . LYS A 1 167 ? -24.257 30.109 5.328 1.00 15.82 564 LYS A CA 1
ATOM 1450 C C . LYS A 1 167 ? -23.741 31.323 6.120 1.00 17.81 564 LYS A C 1
ATOM 1451 O O . LYS A 1 167 ? -24.483 32.316 6.232 1.00 21.10 564 LYS A O 1
ATOM 1457 N N . ASN A 1 168 ? -22.549 31.252 6.722 1.00 17.70 565 ASN A N 1
ATOM 1458 C CA . ASN A 1 168 ? -22.046 32.289 7.673 1.00 17.82 565 ASN A CA 1
ATOM 1459 C C . ASN A 1 168 ? -21.383 33.406 6.896 1.00 17.06 565 ASN A C 1
ATOM 1460 O O . ASN A 1 168 ? -21.006 34.395 7.530 1.00 23.91 565 ASN A O 1
ATOM 1465 N N . GLY A 1 169 ? -21.266 33.336 5.580 1.00 16.65 566 GLY A N 1
ATOM 1466 C CA . GLY A 1 169 ? -20.545 34.346 4.775 1.00 15.86 566 GLY A CA 1
ATOM 1467 C C . GLY A 1 169 ? -19.068 34.412 5.104 1.00 15.35 566 GLY A C 1
ATOM 1468 O O . GLY A 1 169 ? -18.481 35.498 5.034 1.00 17.46 566 GLY A O 1
ATOM 1469 N N . ASP A 1 170 ? -18.462 33.259 5.394 1.00 15.59 567 ASP A N 1
ATOM 1470 C CA . ASP A 1 170 ? -17.055 33.122 5.828 1.00 15.97 567 ASP A CA 1
ATOM 1471 C C . ASP A 1 170 ? -16.207 32.804 4.587 1.00 16.73 567 ASP A C 1
ATOM 1472 O O . ASP A 1 170 ? -15.767 31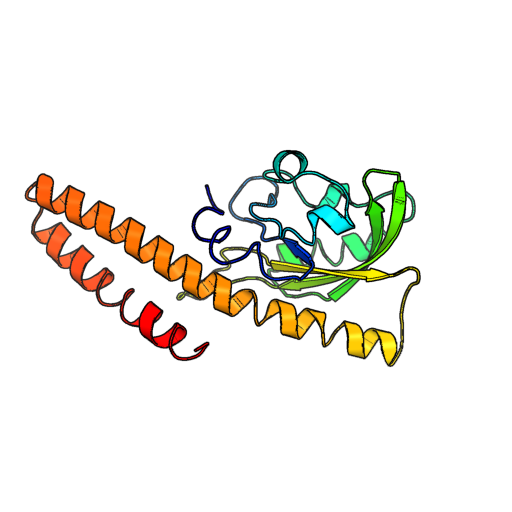.659 4.418 1.00 14.85 567 ASP A O 1
ATOM 1477 N N . GLU A 1 171 ? -16.072 33.701 3.626 1.00 15.89 568 GLU A N 1
ATOM 1478 C CA . GLU A 1 171 ? -15.536 33.331 2.299 1.00 15.98 568 GLU A CA 1
ATOM 1479 C C . GLU A 1 171 ? -14.067 32.956 2.309 1.00 15.12 568 GLU A C 1
ATOM 1480 O O . GLU A 1 171 ? -13.667 32.163 1.436 1.00 16.66 568 GLU A O 1
ATOM 1486 N N . ASP A 1 172 ? -13.261 33.444 3.234 1.00 15.61 569 ASP A N 1
ATOM 1487 C CA . ASP A 1 172 ? -11.866 32.948 3.270 1.00 13.47 569 ASP A CA 1
ATOM 1488 C C . ASP A 1 172 ? -11.889 31.480 3.696 1.00 12.90 569 ASP A C 1
ATOM 1489 O O . ASP A 1 172 ? -11.039 30.705 3.234 1.00 15.55 569 ASP A O 1
ATOM 1494 N N . LYS A 1 173 ? -12.739 31.139 4.641 1.00 12.99 570 LYS A N 1
ATOM 1495 C CA . LYS A 1 173 ? -12.889 29.747 5.066 1.00 13.29 570 LYS A CA 1
ATOM 1496 C C . LYS A 1 173 ? -13.395 28.903 3.890 1.00 13.94 570 LYS A C 1
ATOM 1497 O O . LYS A 1 173 ? -12.903 27.778 3.678 1.00 13.86 570 LYS A O 1
ATOM 1503 N N . VAL A 1 174 ? -14.380 29.403 3.141 1.00 13.25 571 VAL A N 1
ATOM 1504 C CA . VAL A 1 174 ? -14.874 28.646 1.944 1.00 13.91 571 VAL A CA 1
ATOM 1505 C C . VAL A 1 174 ? -13.702 28.337 1.022 1.00 13.88 571 VAL A C 1
ATOM 1506 O O . VAL A 1 174 ? -13.588 27.196 0.557 1.00 13.63 571 VAL A O 1
ATOM 1510 N N . LYS A 1 175 ? -12.856 29.316 0.738 1.00 14.33 572 LYS A N 1
ATOM 1511 C CA . LYS A 1 175 ? -11.734 29.141 -0.199 1.00 16.18 572 LYS A CA 1
ATOM 1512 C C . LYS A 1 175 ? -10.803 28.041 0.302 1.00 15.13 572 LYS A C 1
ATOM 1513 O O . LYS A 1 175 ? -10.407 27.125 -0.469 1.00 18.21 572 LYS A O 1
ATOM 1519 N N . GLU A 1 176 ? -10.451 28.101 1.560 1.00 15.68 573 GLU A N 1
ATOM 1520 C CA . GLU A 1 176 ? -9.511 27.126 2.175 1.00 17.84 573 GLU A CA 1
ATOM 1521 C C . GLU A 1 176 ? -10.130 25.726 2.017 1.00 14.84 573 GLU A C 1
ATOM 1522 O O . GLU A 1 176 ? -9.497 24.735 1.614 1.00 15.21 573 GLU A O 1
ATOM 1528 N N . LEU A 1 177 ? -11.377 25.599 2.415 1.00 13.27 574 LEU A N 1
ATOM 1529 C CA . LEU A 1 177 ? -12.063 24.290 2.503 1.00 11.84 574 LEU A CA 1
ATOM 1530 C C . LEU A 1 177 ? -12.293 23.767 1.093 1.00 12.10 574 LEU A C 1
ATOM 1531 O O . LEU A 1 177 ? -12.123 22.530 0.921 1.00 13.32 574 LEU A O 1
ATOM 1536 N N . ARG A 1 178 ? -12.634 24.587 0.116 1.00 12.71 575 ARG A N 1
ATOM 1537 C CA . ARG A 1 178 ? -12.818 24.043 -1.256 1.00 14.35 575 ARG A CA 1
ATOM 1538 C C . ARG A 1 178 ? -11.482 23.493 -1.805 1.00 15.08 575 ARG A C 1
ATOM 1539 O O . ARG A 1 178 ? -11.494 22.483 -2.501 1.00 14.77 575 ARG A O 1
ATOM 1547 N N . GLU A 1 179 ? -10.352 24.069 -1.462 1.00 15.23 576 GLU A N 1
ATOM 1548 C CA . GLU A 1 179 ? -9.060 23.490 -1.925 1.00 16.22 576 GLU A CA 1
ATOM 1549 C C . GLU A 1 179 ? -8.849 22.131 -1.282 1.00 15.88 576 GLU A C 1
ATOM 1550 O O . GLU A 1 179 ? -8.359 21.183 -1.957 1.00 18.19 576 GLU A O 1
ATOM 1556 N N . LYS A 1 180 ? -9.143 22.006 0.002 1.00 13.89 577 LYS A N 1
ATOM 1557 C CA . LYS A 1 180 ? -9.064 20.687 0.662 1.00 15.58 577 LYS A CA 1
ATOM 1558 C C . LYS A 1 180 ? -10.037 19.701 -0.017 1.00 12.98 577 LYS A C 1
ATOM 1559 O O . LYS A 1 180 ? -9.702 18.502 -0.185 1.00 14.19 577 LYS A O 1
ATOM 1565 N N . LEU A 1 181 ? -11.258 20.083 -0.288 1.00 13.14 578 LEU A N 1
ATOM 1566 C CA . LEU A 1 181 ? -12.229 19.176 -0.925 1.00 12.45 578 LEU A CA 1
ATOM 1567 C C . LEU A 1 181 ? -11.657 18.693 -2.266 1.00 12.44 578 LEU A C 1
ATOM 1568 O O . LEU A 1 181 ? -11.814 17.532 -2.592 1.00 12.88 578 LEU A O 1
ATOM 1573 N N A ASP A 1 182 ? -11.034 19.576 -3.039 0.59 14.39 579 ASP A N 1
ATOM 1574 N N B ASP A 1 182 ? -11.055 19.598 -3.022 0.41 13.31 579 ASP A N 1
ATOM 1575 C CA A ASP A 1 182 ? -10.500 19.207 -4.373 0.59 15.69 579 ASP A CA 1
ATOM 1576 C CA B ASP A 1 182 ? -10.431 19.264 -4.319 0.41 13.73 579 ASP A CA 1
ATOM 1577 C C A ASP A 1 182 ? -9.403 18.147 -4.176 0.59 14.38 579 ASP A C 1
ATOM 1578 C C B ASP A 1 182 ? -9.451 18.113 -4.124 0.41 13.69 579 ASP A C 1
ATOM 1579 O O A ASP A 1 182 ? -9.358 17.163 -4.949 0.59 15.85 579 ASP A O 1
ATOM 1580 O O B ASP A 1 182 ? -9.507 17.097 -4.858 0.41 14.26 579 ASP A O 1
ATOM 1589 N N . LYS A 1 183 ? -8.571 18.262 -3.162 1.00 13.68 580 LYS A N 1
ATOM 1590 C CA . LYS A 1 183 ? -7.531 17.240 -2.927 1.00 14.14 580 LYS A CA 1
ATOM 1591 C C . LYS A 1 183 ? -8.175 15.934 -2.477 1.00 13.89 580 LYS A C 1
ATOM 1592 O O . LYS A 1 183 ? -7.732 14.857 -2.869 1.00 14.12 580 LYS A O 1
ATOM 1598 N N . LEU A 1 184 ? -9.170 15.966 -1.598 1.00 12.57 581 LEU A N 1
ATOM 1599 C CA . LEU A 1 184 ? -9.845 14.728 -1.141 1.00 12.57 581 LEU A CA 1
ATOM 1600 C C . LEU A 1 184 ? -10.518 14.048 -2.314 1.00 11.28 581 LEU A C 1
ATOM 1601 O O . LEU A 1 184 ? -10.447 12.809 -2.406 1.00 11.85 581 LEU A O 1
ATOM 1606 N N A ARG A 1 185 ? -11.205 14.809 -3.160 0.50 12.00 582 ARG A N 1
ATOM 1607 N N B ARG A 1 185 ? -11.197 14.786 -3.193 0.50 12.36 582 ARG A N 1
ATOM 1608 C CA A ARG A 1 185 ? -11.890 14.226 -4.327 0.50 12.38 582 ARG A CA 1
ATOM 1609 C CA B ARG A 1 185 ? -11.902 14.122 -4.310 0.50 13.22 582 ARG A CA 1
ATOM 1610 C C A ARG A 1 185 ? -10.843 13.535 -5.213 0.50 11.55 582 ARG A C 1
ATOM 1611 C C B ARG A 1 185 ? -10.870 13.542 -5.284 0.50 12.39 582 ARG A C 1
ATOM 1612 O O A ARG A 1 185 ? -11.053 12.404 -5.640 0.50 12.15 582 ARG A O 1
ATOM 1613 O O B ARG A 1 185 ? -11.152 12.501 -5.880 0.50 12.55 582 ARG A O 1
ATOM 1628 N N . LYS A 1 186 ? -9.717 14.192 -5.473 1.00 12.69 583 LYS A N 1
ATOM 1629 C CA . LYS A 1 186 ? -8.672 13.583 -6.319 1.00 13.87 583 LYS A CA 1
ATOM 1630 C C . LYS A 1 186 ? -8.196 12.285 -5.675 1.00 11.64 583 LYS A C 1
ATOM 1631 O O . LYS A 1 186 ? -7.952 11.287 -6.398 1.00 12.77 583 LYS A O 1
ATOM 1637 N N . ALA A 1 187 ? -7.953 12.290 -4.377 1.00 11.63 584 ALA A N 1
ATOM 1638 C CA . ALA A 1 187 ? -7.517 11.081 -3.685 1.00 11.87 584 ALA A CA 1
ATOM 1639 C C . ALA A 1 187 ? -8.544 9.947 -3.805 1.00 10.83 584 ALA A C 1
ATOM 1640 O O . ALA A 1 187 ? -8.180 8.768 -4.077 1.00 11.12 584 ALA A O 1
ATOM 1642 N N . TYR A 1 188 ? -9.816 10.263 -3.599 1.00 11.11 585 TYR A N 1
ATOM 1643 C CA . TYR A 1 188 ? -10.930 9.315 -3.691 1.00 11.23 585 TYR A CA 1
ATOM 1644 C C . TYR A 1 188 ? -10.954 8.740 -5.112 1.00 11.31 585 TYR A C 1
ATOM 1645 O O . TYR A 1 188 ? -11.066 7.539 -5.294 1.00 11.03 585 TYR A O 1
ATOM 1654 N N . ASP A 1 189 ? -10.959 9.602 -6.090 1.00 12.55 586 ASP A N 1
ATOM 1655 C CA . ASP A 1 189 ? -11.051 9.119 -7.477 1.00 13.74 586 ASP A CA 1
ATOM 1656 C C . ASP A 1 189 ? -9.856 8.205 -7.803 1.00 12.00 586 ASP A C 1
ATOM 1657 O O . ASP A 1 189 ? -10.044 7.223 -8.527 1.00 14.42 586 ASP A O 1
ATOM 1662 N N . ARG A 1 190 ? -8.663 8.568 -7.379 1.00 11.71 587 ARG A N 1
ATOM 1663 C CA . ARG A 1 190 ? -7.448 7.763 -7.652 1.00 13.44 587 ARG A CA 1
ATOM 1664 C C . ARG A 1 190 ? -7.607 6.395 -7.051 1.00 13.16 587 ARG A C 1
ATOM 1665 O O . ARG A 1 190 ? -7.337 5.365 -7.756 1.00 12.37 587 ARG A O 1
ATOM 1673 N N . LEU A 1 191 ? -7.964 6.320 -5.779 1.00 11.90 588 LEU A N 1
ATOM 1674 C CA . LEU A 1 191 ? -8.071 4.999 -5.156 1.00 11.07 588 LEU A CA 1
ATOM 1675 C C . LEU A 1 191 ? -9.223 4.197 -5.761 1.00 11.08 588 LEU A C 1
ATOM 1676 O O . LEU A 1 191 ? -9.106 2.982 -5.953 1.00 11.61 588 LEU A O 1
ATOM 1681 N N . GLU A 1 192 ? -10.327 4.858 -6.098 1.00 11.34 589 GLU A N 1
ATOM 1682 C CA . GLU A 1 192 ? -11.469 4.173 -6.722 1.00 11.58 589 GLU A CA 1
ATOM 1683 C C . GLU A 1 192 ? -11.007 3.455 -7.991 1.00 11.90 589 GLU A C 1
ATOM 1684 O O . GLU A 1 192 ? -11.342 2.265 -8.232 1.00 13.17 589 GLU A O 1
ATOM 1690 N N A LEU A 1 193 ? -10.249 4.166 -8.796 0.50 11.61 590 LEU A N 1
ATOM 1691 N N B LEU A 1 193 ? -10.215 4.146 -8.814 0.50 12.21 590 LEU A N 1
ATOM 1692 C CA A LEU A 1 193 ? -9.811 3.537 -10.052 0.50 12.06 590 LEU A CA 1
ATOM 1693 C CA B LEU A 1 193 ? -9.710 3.588 -10.106 0.50 13.56 590 LEU A CA 1
ATOM 1694 C C A LEU A 1 193 ? -8.937 2.322 -9.737 0.50 13.66 590 LEU A C 1
ATOM 1695 C C B LEU A 1 193 ? -8.723 2.432 -9.878 0.50 14.34 590 LEU A C 1
ATOM 1696 O O A LEU A 1 193 ? -9.278 1.267 -10.315 0.50 14.02 590 LEU A O 1
ATOM 1697 O O B LEU A 1 193 ? -8.617 1.549 -10.738 0.50 13.91 590 LEU A O 1
ATOM 1706 N N . ILE A 1 194 ? -8.015 2.417 -8.758 1.00 12.43 591 ILE A N 1
ATOM 1707 C CA . ILE A 1 194 ? -7.089 1.310 -8.452 1.00 14.48 591 ILE A CA 1
ATOM 1708 C C . ILE A 1 194 ? -7.914 0.076 -8.116 1.00 16.59 591 ILE A C 1
ATOM 1709 O O . ILE A 1 194 ? -7.582 -1.058 -8.599 1.00 18.29 591 ILE A O 1
ATOM 1714 N N . ILE A 1 195 ? -8.956 0.212 -7.308 1.00 14.89 592 ILE A N 1
ATOM 1715 C CA . ILE A 1 195 ? -9.655 -1.023 -6.897 1.00 17.65 592 ILE A CA 1
ATOM 1716 C C . ILE A 1 195 ? -10.772 -1.402 -7.850 1.00 16.98 592 ILE A C 1
ATOM 1717 O O . ILE A 1 195 ? -11.241 -2.530 -7.685 1.00 26.67 592 ILE A O 1
ATOM 1722 N N . ARG A 1 196 ? -11.052 -0.573 -8.872 1.00 17.71 593 ARG A N 1
ATOM 1723 C CA . ARG A 1 196 ? -12.146 -0.790 -9.898 1.00 23.38 593 ARG A CA 1
ATOM 1724 C C . ARG A 1 196 ? -11.892 -2.074 -10.698 1.00 34.03 593 ARG A C 1
ATOM 1725 O O . ARG A 1 196 ? -10.875 -2.780 -10.652 1.00 41.50 593 ARG A O 1
#

Nearest PDB structures (foldseek):
  7tal-assembly1_A  TM=1.005E+00  e=1.146E-37  synthetic construct
  7tbq-assembly2_B  TM=8.601E-01  e=3.968E-31  synthetic construct
  7tbn-assembly2_B  TM=9.572E-01  e=6.731E-28  synthetic construct
  7tbo-assembly2_B  TM=9.559E-01  e=7.866E-27  synthetic construct
  7tcd-assembly1_A  TM=8.018E-01  e=6.357E-26  synthetic construct

Foldseek 3Di:
DLCVLVVVLVVLAPQFFKFKFFPVDPPRATQGTHPNNCVVQVHDPVVGGPHHPCQFDDDQWDVVQVVVVVVCVVVQAKDWDWTWGAHPVRDIWIWGKIKHFQAAPVRDGGIIMMGTDIHHDDDDDPVSVVVVVVRVVVVVVVSLSVNLSVLVVVLVVLVVVLVVCVVVVVVVSNVVSVVVNVVSVVVNVVSVVVVD

Solvent-accessible surface area: 11469 Å² total; per-residue (Å²): 88,62,7,82,26,1,1,43,86,46,0,33,190,54,155,82,22,0,5,0,12,5,40,138,71,122,85,23,11,0,18,5,0,0,58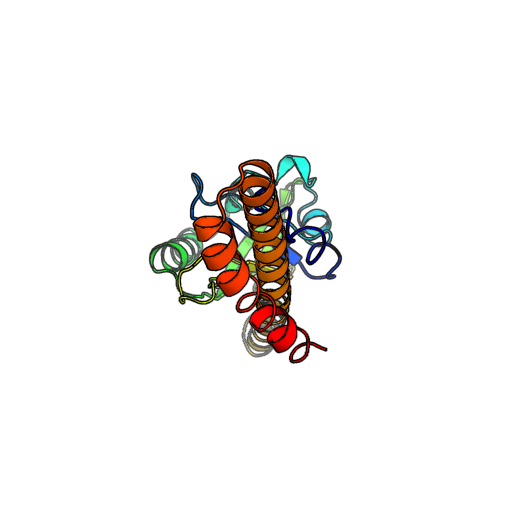,33,0,22,151,32,0,82,48,51,79,137,67,1,64,53,124,27,31,120,63,7,46,26,131,106,7,78,147,65,17,21,142,123,21,86,56,5,25,90,105,75,67,94,34,39,14,24,4,12,4,36,9,111,91,49,140,95,14,48,5,6,24,1,7,14,18,1,95,47,122,168,33,78,15,45,17,3,0,4,2,8,62,66,25,130,125,98,47,178,90,68,62,46,130,106,13,20,128,97,6,94,136,10,0,79,85,1,12,53,25,0,57,31,8,22,20,119,45,39,8,102,57,14,44,130,121,10,98,89,7,67,176,116,54,70,106,127,66,4,143,99,6,123,101,100,22,85,134,10,111,129,13,42,81,147,22,56,109,120,67,213

Secondary structure (DSSP, 8-state):
-TTS---HHHHTTSSS-EEEE-TTSTT--EEEE-HHHHHHH---HHHHTTS-GGGG--TT--HHHHHHHHHHHHHT--EEEEEEEE-TT--EEEEEEEEEEEE-TTS-EEEEEEEEEEESS---HHHHHHHHHHHHHHHHHHHHHHHHHHHHHHHHHHHHHHHHHHHHT-HHHHHHHHHHHHHHHHHHHHHHHHH-

Radius of gyration: 19.01 Å; Cα contacts (8 Å, |Δi|>4): 328; chains: 1; bounding box: 29×62×40 Å

B-factor: mean 20.2, std 10.14, range [8.41, 81.41]

Sequence (196 aa):
GPGSGFLLAAAAAALLERIEKNFVIITDPRLPDNPIIFFASDSSFLQLTEEYSREEILGRNARFLQGPETDRATVRKKIRRDAIDNQTEEVTVQLINYTKSGKKFWNLFHLQPMMRDQQKGDVQYFIGVQLDGTEHVRDAAEREAVMMLIKKTAEEEIDLAAKLAALKAAIEAIIKRIEEAEKNGDEDKVKELREKLDDKLRRKAYDRLELLIIR